Protein AF-A0A6N9BKH3-F1 (afdb_monomer)

Structure (mmCIF, N/CA/C/O backbone):
data_AF-A0A6N9BKH3-F1
#
_entry.id   AF-A0A6N9BKH3-F1
#
loop_
_atom_site.group_PDB
_atom_site.id
_atom_site.type_symbol
_atom_site.label_atom_id
_atom_site.label_alt_id
_atom_site.label_comp_id
_atom_site.label_asym_id
_atom_site.label_entity_id
_atom_site.label_seq_id
_atom_site.pdbx_PDB_ins_code
_atom_site.Cartn_x
_atom_site.Cartn_y
_atom_site.Cartn_z
_atom_site.occupancy
_atom_site.B_iso_or_equiv
_atom_site.auth_seq_id
_atom_site.auth_comp_id
_atom_site.auth_asym_id
_atom_site.auth_atom_id
_atom_site.pdbx_PDB_model_num
ATOM 1 N N . MET A 1 1 ? -4.999 10.220 25.817 1.00 33.62 1 MET A N 1
ATOM 2 C CA . MET A 1 1 ? -6.026 9.226 25.442 1.00 33.62 1 MET A CA 1
ATOM 3 C C . MET A 1 1 ? -7.141 9.818 24.578 1.00 33.62 1 MET A C 1
ATOM 5 O O . MET A 1 1 ? -7.378 9.270 23.519 1.00 33.62 1 MET A O 1
ATOM 9 N N . ALA A 1 2 ? -7.685 11.007 24.872 1.00 23.81 2 ALA A N 1
ATOM 10 C CA . ALA A 1 2 ? -8.641 11.728 24.001 1.00 23.81 2 ALA A CA 1
ATOM 11 C C . ALA A 1 2 ? -8.098 12.239 22.632 1.00 23.81 2 ALA A C 1
ATOM 13 O O . ALA A 1 2 ? -8.756 13.025 21.961 1.00 23.81 2 ALA A O 1
ATOM 14 N N . ARG A 1 3 ? -6.886 11.835 22.217 1.00 24.00 3 ARG A N 1
ATOM 15 C 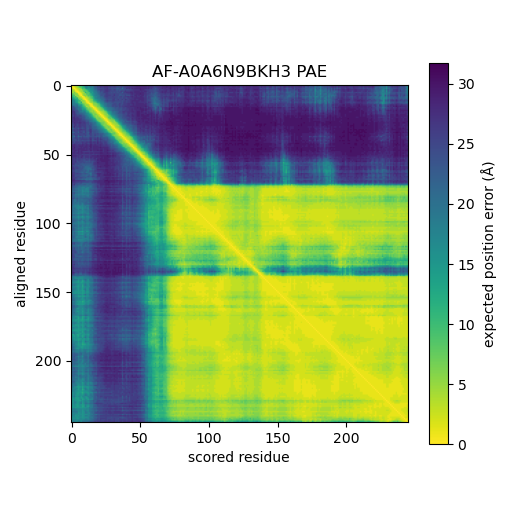CA . ARG A 1 3 ? -6.236 12.289 20.968 1.00 24.00 3 ARG A CA 1
ATOM 16 C C . ARG A 1 3 ? -6.338 11.283 19.814 1.00 24.00 3 ARG A C 1
ATOM 18 O O . ARG A 1 3 ? -6.154 11.692 18.677 1.00 24.00 3 ARG A O 1
ATOM 25 N N . TYR A 1 4 ? -6.666 10.016 20.086 1.00 30.16 4 TYR A N 1
ATOM 26 C CA . TYR A 1 4 ? -6.835 9.000 19.037 1.00 30.16 4 TYR A CA 1
ATOM 27 C C . TYR A 1 4 ? -8.205 9.102 18.337 1.00 30.16 4 TYR A C 1
ATOM 29 O O . TYR A 1 4 ? -8.255 9.022 17.114 1.00 30.16 4 TYR A O 1
ATOM 37 N N . CYS A 1 5 ? -9.288 9.440 19.055 1.00 29.27 5 CYS A N 1
ATOM 38 C CA . CYS A 1 5 ? -10.608 9.661 18.436 1.00 29.27 5 CYS A CA 1
ATOM 39 C C . CYS A 1 5 ? -10.657 10.854 17.463 1.00 29.27 5 CYS A C 1
ATOM 41 O O . CYS A 1 5 ? -11.491 10.878 16.565 1.00 29.27 5 CYS A O 1
ATOM 43 N N . ALA A 1 6 ? -9.771 11.846 17.609 1.00 28.44 6 ALA A N 1
ATOM 44 C CA . ALA A 1 6 ? -9.778 13.031 16.747 1.00 28.44 6 ALA A CA 1
ATOM 45 C C . ALA A 1 6 ? -9.217 12.762 15.337 1.00 28.44 6 ALA A C 1
ATOM 47 O O . ALA A 1 6 ? -9.575 13.469 14.400 1.00 28.44 6 ALA A O 1
ATOM 48 N N . ILE A 1 7 ? -8.372 11.736 15.170 1.00 33.91 7 ILE A N 1
ATOM 49 C CA . ILE A 1 7 ? -7.772 11.388 13.870 1.00 33.91 7 ILE A CA 1
ATOM 50 C C . ILE A 1 7 ? -8.793 10.657 12.978 1.00 33.91 7 ILE A C 1
ATOM 52 O O . ILE A 1 7 ? -8.829 10.880 11.772 1.00 33.91 7 ILE A O 1
ATOM 56 N N . ILE A 1 8 ? -9.706 9.883 13.574 1.00 36.09 8 ILE A N 1
ATOM 57 C CA . ILE A 1 8 ? -10.780 9.167 12.860 1.00 36.09 8 ILE A CA 1
ATOM 58 C C . ILE A 1 8 ? -11.840 10.142 12.300 1.00 36.09 8 ILE A C 1
ATOM 60 O O . ILE A 1 8 ? -12.431 9.893 11.250 1.00 36.09 8 ILE A O 1
ATOM 64 N N . GLY A 1 9 ? -12.036 11.303 12.938 1.00 25.50 9 GLY A N 1
ATOM 65 C CA . GLY A 1 9 ? -13.040 12.295 12.531 1.00 25.50 9 GLY A CA 1
ATOM 66 C C . GLY A 1 9 ? -12.798 12.965 11.170 1.00 25.50 9 GLY A C 1
ATOM 67 O O . GLY A 1 9 ? -13.743 13.477 10.573 1.00 25.50 9 GLY A O 1
ATOM 68 N N . VAL A 1 10 ? -11.569 12.945 10.639 1.00 31.27 10 VAL A N 1
ATOM 69 C CA . VAL A 1 10 ? -11.244 13.592 9.350 1.00 31.27 10 VAL A CA 1
ATOM 70 C C . VAL A 1 10 ? -11.581 12.695 8.149 1.00 31.27 10 VAL A C 1
ATOM 72 O O . VAL A 1 10 ? -11.891 13.208 7.077 1.00 31.27 10 VAL A O 1
ATOM 75 N N . LEU A 1 11 ? -11.640 11.370 8.330 1.00 34.19 11 LEU A N 1
ATOM 76 C CA . LEU A 1 11 ? -12.031 10.427 7.272 1.00 34.19 11 LEU A CA 1
ATOM 77 C C . LEU A 1 11 ? -13.548 10.390 7.002 1.00 34.19 11 LEU A C 1
ATOM 79 O O . LEU A 1 11 ? -13.962 9.937 5.935 1.00 34.19 11 LEU A O 1
ATOM 83 N N . LEU A 1 12 ? -14.384 10.882 7.926 1.00 36.25 12 LEU A N 1
ATOM 84 C CA . LEU A 1 12 ? -15.850 10.753 7.854 1.00 36.25 12 LEU A CA 1
ATOM 85 C C . LEU A 1 12 ? -16.609 12.048 7.512 1.00 36.25 12 LEU A C 1
ATOM 87 O O . LEU A 1 12 ? -17.803 11.988 7.230 1.00 36.25 12 LEU A O 1
ATOM 91 N N . ALA A 1 13 ? -15.955 13.210 7.442 1.00 28.59 13 ALA A N 1
ATOM 92 C CA . ALA A 1 13 ? -16.643 14.489 7.200 1.00 28.59 13 ALA A CA 1
ATOM 93 C C . ALA A 1 13 ? -17.152 14.703 5.749 1.00 28.59 13 ALA A C 1
ATOM 95 O O . ALA A 1 13 ? -17.621 15.788 5.416 1.00 28.59 13 ALA A O 1
ATOM 96 N N . GLY A 1 14 ? -17.073 13.693 4.874 1.00 31.42 14 GLY A N 1
ATOM 97 C CA . GLY A 1 14 ? -17.409 13.812 3.450 1.00 31.42 14 GLY A CA 1
ATOM 98 C C . GLY A 1 14 ? -18.768 13.263 2.991 1.00 31.42 14 GLY A C 1
ATOM 99 O O . GLY A 1 14 ? -19.055 13.383 1.803 1.00 31.42 14 GLY A O 1
ATOM 100 N N . ARG A 1 15 ? -19.596 12.621 3.838 1.00 34.09 15 ARG A N 1
ATOM 101 C CA . ARG A 1 15 ? -20.821 11.920 3.359 1.00 34.09 15 ARG A CA 1
ATOM 102 C C . ARG A 1 15 ? -22.050 11.958 4.285 1.00 34.09 15 ARG A C 1
ATOM 104 O O . ARG A 1 15 ? -22.803 10.993 4.331 1.00 34.09 15 ARG A O 1
ATOM 111 N N . GLU A 1 16 ? -22.332 13.079 4.938 1.00 28.48 16 GLU A N 1
ATOM 112 C CA . GLU A 1 16 ? -23.619 13.302 5.629 1.00 28.48 16 GLU A CA 1
ATOM 113 C C . GLU A 1 16 ? -24.487 14.288 4.830 1.00 28.48 16 GLU A C 1
ATOM 115 O O . GLU A 1 16 ? -24.642 15.454 5.179 1.00 28.48 16 GLU A O 1
ATOM 120 N N . ALA A 1 17 ? -25.028 13.828 3.703 1.00 27.83 17 ALA A N 1
ATOM 121 C CA . ALA A 1 17 ? -26.127 14.506 3.023 1.00 27.83 17 ALA A CA 1
ATOM 122 C C . ALA A 1 17 ? -26.902 13.487 2.188 1.00 27.83 17 ALA A C 1
ATOM 124 O O . ALA A 1 17 ? -26.648 13.370 1.001 1.00 27.83 17 ALA A O 1
ATOM 125 N N . PHE A 1 18 ? -27.787 12.710 2.818 1.00 24.05 18 PHE A N 1
ATOM 126 C CA . PHE A 1 18 ? -29.067 12.252 2.257 1.00 24.05 18 PHE A CA 1
ATOM 127 C C . PHE A 1 18 ? -29.785 11.367 3.291 1.00 24.05 18 PHE A C 1
ATOM 129 O O . PHE A 1 18 ? -29.388 10.232 3.517 1.00 24.05 18 PHE A O 1
ATOM 136 N N . ILE A 1 19 ? -30.823 11.930 3.921 1.00 27.34 19 ILE A N 1
ATOM 137 C CA . ILE A 1 19 ? -32.128 11.356 4.321 1.00 27.34 19 ILE A CA 1
ATOM 138 C C . ILE A 1 19 ? -32.683 12.274 5.421 1.00 27.34 19 ILE A C 1
ATOM 140 O O . ILE A 1 19 ? -32.192 12.319 6.545 1.00 27.34 19 ILE A O 1
ATOM 144 N N . GLY A 1 20 ? -33.698 13.064 5.073 1.00 21.16 20 GLY A N 1
ATOM 145 C CA . GLY A 1 20 ? -34.445 13.874 6.030 1.00 21.16 20 GLY A CA 1
ATOM 146 C C . GLY A 1 20 ? -35.643 13.119 6.604 1.00 21.16 20 GLY A C 1
ATOM 147 O O . GLY A 1 20 ? -36.263 12.340 5.890 1.00 21.16 20 GLY A O 1
ATOM 148 N N . ALA A 1 21 ? -36.007 13.408 7.860 1.00 25.45 21 ALA A N 1
ATOM 149 C CA . ALA A 1 21 ? -37.302 14.001 8.238 1.00 25.45 21 ALA A CA 1
ATOM 150 C C . ALA A 1 21 ? -37.598 13.925 9.761 1.00 25.45 21 ALA A C 1
ATOM 152 O O . ALA A 1 21 ? -37.832 12.860 10.309 1.00 25.45 21 ALA A O 1
ATOM 153 N N . ARG A 1 22 ? -37.725 15.122 10.362 1.00 24.31 22 ARG A N 1
ATOM 154 C CA . ARG A 1 22 ? -38.722 15.608 11.356 1.00 24.31 22 ARG A CA 1
ATOM 155 C C . ARG A 1 22 ? -38.883 15.016 12.782 1.00 24.31 22 ARG A C 1
ATOM 157 O O . ARG A 1 22 ? -39.353 13.904 12.955 1.00 24.31 22 ARG A O 1
ATOM 164 N N . ARG A 1 23 ? -38.851 16.001 13.715 1.00 26.69 23 ARG A N 1
ATOM 165 C CA . ARG A 1 23 ? -39.566 16.202 15.017 1.00 26.69 23 ARG A CA 1
ATOM 166 C C . ARG A 1 23 ? -39.072 15.356 16.208 1.00 26.69 23 ARG A C 1
ATOM 168 O O . ARG A 1 23 ? -38.807 14.186 16.038 1.00 26.69 23 ARG A O 1
ATOM 175 N N . SER A 1 24 ? -38.957 15.846 17.450 1.00 25.06 24 SER A N 1
ATOM 176 C CA . SER A 1 24 ? -39.241 17.146 18.091 1.00 25.06 24 SER A CA 1
ATOM 177 C C . SER A 1 24 ? -38.692 17.169 19.535 1.00 25.06 24 SER A C 1
ATOM 179 O O . SER A 1 24 ? -38.705 16.139 20.193 1.00 25.06 24 SER A O 1
ATOM 181 N N . SER A 1 25 ? -38.356 18.378 20.015 1.00 26.02 25 SER A N 1
ATOM 182 C CA . SER A 1 25 ? -38.451 18.898 21.402 1.00 26.02 25 SER A CA 1
ATOM 183 C C . SER A 1 25 ? -37.712 18.218 22.568 1.00 26.02 25 SER A C 1
ATOM 185 O O . SER A 1 25 ? -38.015 17.091 22.932 1.00 26.02 25 SER A O 1
ATOM 187 N N . GLY A 1 26 ? -36.912 19.014 23.290 1.00 25.38 26 GLY A N 1
ATOM 188 C CA . GLY A 1 26 ? -36.563 18.760 24.695 1.00 25.38 26 GLY A CA 1
ATOM 189 C C . GLY A 1 26 ? -35.304 19.499 25.145 1.00 25.38 26 GLY A C 1
ATOM 190 O O . GLY A 1 26 ? -34.208 19.131 24.755 1.00 25.38 26 GLY A O 1
ATOM 191 N N . LYS A 1 27 ? -35.473 20.565 25.932 1.00 25.42 27 LYS A N 1
ATOM 192 C CA . LYS A 1 27 ? -34.414 21.362 26.572 1.00 25.42 27 LYS A CA 1
ATOM 193 C C . LYS A 1 27 ? -33.803 20.583 27.745 1.00 25.42 27 LYS A C 1
ATOM 195 O O . LYS A 1 27 ? -34.582 20.041 28.512 1.00 25.42 27 LYS A O 1
ATOM 200 N N . GLU A 1 28 ? -32.490 20.672 27.965 1.00 26.05 28 GLU A N 1
ATOM 201 C CA . GLU A 1 28 ? -31.933 21.235 29.209 1.00 26.05 28 GLU A CA 1
ATOM 202 C C . GLU A 1 28 ? -30.415 21.432 29.151 1.00 26.05 28 GLU A C 1
ATOM 204 O O . GLU A 1 28 ? -29.678 20.703 28.494 1.00 26.05 28 GLU A O 1
ATOM 209 N N . ALA A 1 29 ? -29.986 22.497 29.820 1.00 25.64 29 ALA A N 1
ATOM 210 C CA . ALA A 1 29 ? -28.628 22.992 29.894 1.00 25.64 29 ALA A CA 1
ATOM 211 C C . ALA A 1 29 ? -27.947 22.489 31.171 1.00 25.64 29 ALA A C 1
ATOM 213 O O . ALA A 1 29 ? -28.579 22.445 32.221 1.00 25.64 29 ALA A O 1
ATOM 214 N N . ALA A 1 30 ? -26.638 22.249 31.117 1.00 28.34 30 ALA A N 1
ATOM 215 C CA . ALA A 1 30 ? -25.785 22.367 32.294 1.00 28.34 30 ALA A CA 1
ATOM 216 C C . ALA A 1 30 ? -24.377 22.807 31.880 1.00 28.34 30 ALA A C 1
ATOM 218 O O . ALA A 1 30 ? -23.668 22.136 31.134 1.00 28.34 30 ALA A O 1
ATOM 219 N N . GLN A 1 31 ? -24.026 23.996 32.357 1.00 26.27 31 GLN A N 1
ATOM 220 C CA . GLN A 1 31 ? -22.721 24.638 32.280 1.00 26.27 31 GLN A CA 1
ATOM 221 C C . GLN A 1 31 ? -21.743 24.030 33.295 1.00 26.27 31 GLN A C 1
ATOM 223 O O . GLN A 1 31 ? -22.180 23.575 34.349 1.00 26.27 31 GLN A O 1
ATOM 228 N N . HIS A 1 32 ? -20.445 24.141 32.984 1.00 26.47 32 HIS A N 1
ATOM 229 C CA . HIS A 1 32 ? -19.230 24.326 33.816 1.00 26.47 32 HIS A CA 1
ATOM 230 C C . HIS A 1 32 ? -18.085 23.595 33.083 1.00 26.47 32 HIS A C 1
ATOM 232 O O . HIS A 1 32 ? -18.265 22.476 32.634 1.00 26.47 32 HIS A O 1
ATOM 238 N N . SER A 1 33 ? -16.881 24.114 32.861 1.00 26.67 33 SER A N 1
ATOM 239 C CA . SER A 1 33 ? -16.129 25.212 33.459 1.00 26.67 33 SER A CA 1
ATOM 240 C C . SER A 1 33 ? -15.006 25.599 32.476 1.00 26.67 33 SER A C 1
ATOM 242 O O . SER A 1 33 ? -14.471 24.754 31.759 1.00 26.67 33 SER A O 1
ATOM 244 N N . ALA A 1 34 ? -14.673 26.886 32.421 1.00 30.53 34 ALA A N 1
ATOM 245 C CA . ALA A 1 34 ? -13.692 27.468 31.515 1.00 30.53 34 ALA A CA 1
ATOM 246 C C . ALA A 1 34 ? -12.239 27.226 31.963 1.00 30.53 34 ALA A C 1
ATOM 248 O O . ALA A 1 34 ? -11.919 27.389 33.137 1.00 30.53 34 ALA A O 1
ATOM 249 N N . SER A 1 35 ? -11.318 27.006 31.015 1.00 27.19 35 SER A N 1
ATOM 250 C CA . SER A 1 35 ? -9.954 27.558 31.123 1.00 27.19 35 SER A CA 1
ATOM 251 C C . SER A 1 35 ? -9.199 27.651 29.780 1.00 27.19 35 SER A C 1
ATOM 253 O O . SER A 1 35 ? -8.561 26.717 29.319 1.00 27.19 35 SER A O 1
ATOM 255 N N . ARG A 1 36 ? -9.228 28.886 29.251 1.00 27.39 36 ARG A N 1
ATOM 256 C CA . ARG A 1 36 ? -8.198 29.652 28.510 1.00 27.39 36 ARG A CA 1
ATOM 257 C C . ARG A 1 36 ? -7.786 29.254 27.067 1.00 27.39 36 ARG A C 1
ATOM 259 O O . ARG A 1 36 ? -7.370 28.129 26.822 1.00 27.39 36 ARG A O 1
ATOM 266 N N . PRO A 1 37 ? -7.792 30.225 26.122 1.00 29.11 37 PRO A N 1
ATOM 267 C CA . PRO A 1 37 ? -7.416 30.014 24.724 1.00 29.11 37 PRO A CA 1
ATOM 268 C C . PRO A 1 37 ? -5.897 30.108 24.506 1.00 29.11 37 PRO A C 1
ATOM 270 O O . PRO A 1 37 ? -5.214 30.949 25.100 1.00 29.11 37 PRO A O 1
ATOM 273 N N . PHE A 1 38 ? -5.370 29.261 23.618 1.00 25.50 38 PHE A N 1
ATOM 274 C CA . PHE A 1 38 ? -3.990 29.347 23.145 1.00 25.50 38 PHE A CA 1
ATOM 275 C C . PHE A 1 38 ? -3.824 30.549 22.203 1.00 25.50 38 PHE A C 1
ATOM 277 O O . PHE A 1 38 ? -4.659 30.824 21.343 1.00 25.50 38 PHE A O 1
ATOM 284 N N . ARG A 1 39 ? -2.741 31.290 22.437 1.00 27.72 39 ARG A N 1
ATOM 285 C CA . ARG A 1 39 ? -2.390 32.578 21.834 1.00 27.72 39 ARG A CA 1
ATOM 286 C C . ARG A 1 39 ? -2.219 32.493 20.314 1.00 27.72 39 ARG A C 1
ATOM 288 O O . ARG A 1 39 ? -1.497 31.636 19.817 1.00 27.72 39 ARG A O 1
ATOM 295 N N . GLN A 1 40 ? -2.793 33.475 19.618 1.00 29.08 40 GLN A N 1
ATOM 296 C CA . GLN A 1 40 ? -2.402 33.899 18.271 1.00 29.08 40 GLN A CA 1
ATOM 297 C C . GLN A 1 40 ? -0.888 34.137 18.200 1.00 29.08 40 GLN A C 1
ATOM 299 O O . GLN A 1 40 ? -0.354 34.976 18.931 1.00 29.08 40 GLN A O 1
ATOM 304 N N . CYS A 1 41 ? -0.211 33.443 17.287 1.00 24.77 41 CYS A N 1
ATOM 305 C CA . CYS A 1 41 ? 1.135 33.810 16.874 1.00 24.77 41 CYS A CA 1
ATOM 306 C C . CYS A 1 41 ? 1.021 34.953 15.855 1.00 24.77 41 CYS A C 1
ATOM 308 O O . CYS A 1 41 ? 0.504 34.771 14.754 1.00 24.77 41 CYS A O 1
ATOM 310 N N . ARG A 1 42 ? 1.443 36.154 16.260 1.00 27.25 42 ARG A N 1
ATOM 311 C CA . ARG A 1 42 ? 1.655 37.291 15.362 1.00 27.25 42 ARG A CA 1
ATOM 312 C C . ARG A 1 42 ? 3.004 37.107 14.673 1.00 27.25 42 ARG A C 1
ATOM 314 O O . ARG A 1 42 ? 4.027 37.283 15.322 1.00 27.25 42 ARG A O 1
ATOM 321 N N . CYS A 1 43 ? 2.988 36.878 13.368 1.00 26.34 43 CYS A N 1
ATOM 322 C CA . CYS A 1 43 ? 4.090 37.241 12.480 1.00 26.34 43 CYS A CA 1
ATOM 323 C C . CYS A 1 43 ? 3.491 38.020 11.306 1.00 26.34 43 CYS A C 1
ATOM 325 O O . CYS A 1 43 ? 3.240 37.475 10.239 1.00 26.34 43 CYS A O 1
ATOM 327 N N . ALA A 1 44 ? 3.191 39.296 11.552 1.00 31.75 44 ALA A N 1
ATOM 328 C CA . ALA A 1 44 ? 2.981 40.278 10.499 1.00 31.75 44 ALA A CA 1
ATOM 329 C C . ALA A 1 44 ? 4.318 40.996 10.285 1.00 31.75 44 ALA A C 1
ATOM 331 O O . ALA A 1 44 ? 4.805 41.680 11.183 1.00 31.75 44 ALA A O 1
ATOM 332 N N . GLY A 1 45 ? 4.907 40.790 9.114 1.00 27.16 45 GLY A N 1
ATOM 333 C CA . GLY A 1 45 ? 6.132 41.432 8.657 1.00 27.16 45 GLY A CA 1
ATOM 334 C C . GLY A 1 45 ? 6.271 41.184 7.162 1.00 27.16 45 GLY A C 1
ATOM 335 O O . GLY A 1 45 ? 6.906 40.220 6.755 1.00 27.16 45 GLY A O 1
ATOM 336 N N . GLN A 1 46 ? 5.588 42.002 6.362 1.00 34.25 46 GLN A N 1
ATOM 337 C CA . GLN A 1 46 ? 5.703 42.016 4.906 1.00 34.25 46 GLN A CA 1
ATOM 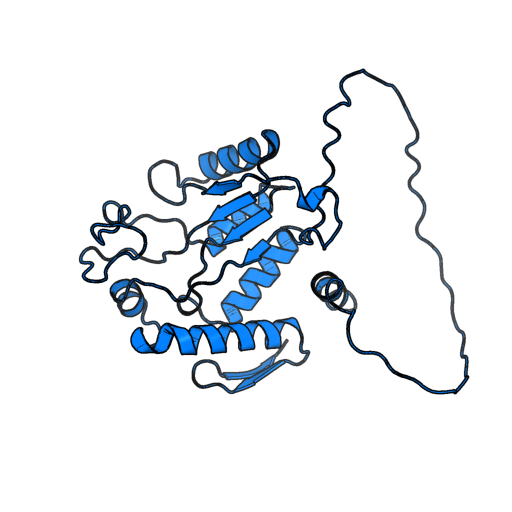338 C C . GLN A 1 46 ? 7.040 42.641 4.492 1.00 34.25 46 GLN A C 1
ATOM 340 O O . GLN A 1 46 ? 7.350 43.755 4.908 1.00 34.25 46 GLN A O 1
ATOM 345 N N . MET A 1 47 ? 7.763 41.974 3.596 1.00 26.11 47 MET A N 1
ATOM 346 C CA . MET A 1 47 ? 8.528 42.622 2.531 1.00 26.11 47 MET A CA 1
ATOM 347 C C . MET A 1 47 ? 8.327 41.789 1.267 1.00 26.11 47 MET A C 1
ATOM 349 O O . MET A 1 47 ? 8.640 40.603 1.234 1.00 26.11 47 MET A O 1
ATOM 353 N N . HIS A 1 48 ? 7.712 42.424 0.275 1.00 34.84 48 HIS A N 1
ATOM 354 C CA . HIS A 1 48 ? 7.365 41.861 -1.020 1.00 34.84 48 HIS A CA 1
ATOM 355 C C . HIS A 1 48 ? 8.613 41.690 -1.895 1.00 34.84 48 HIS A C 1
ATOM 357 O O . HIS A 1 48 ? 9.402 42.625 -2.030 1.00 34.84 48 HIS A O 1
ATOM 363 N N . SER A 1 49 ? 8.735 40.536 -2.549 1.00 27.55 49 SER A N 1
ATOM 364 C CA . SER A 1 49 ? 9.461 40.396 -3.811 1.00 27.55 49 SER A CA 1
ATOM 365 C C . SER A 1 49 ? 8.580 39.628 -4.803 1.00 27.55 49 SER A C 1
ATOM 367 O O . SER A 1 49 ? 8.012 38.586 -4.485 1.00 27.55 49 SER A O 1
ATOM 369 N N . GLU A 1 50 ? 8.408 40.197 -5.996 1.00 34.06 50 GLU A N 1
ATOM 370 C CA . GLU A 1 50 ? 7.548 39.734 -7.095 1.00 34.06 50 GLU A CA 1
ATOM 371 C C . GLU A 1 50 ? 7.996 38.385 -7.693 1.00 34.06 50 GLU A C 1
ATOM 373 O O . GLU A 1 50 ? 8.504 38.319 -8.808 1.00 34.06 50 GLU A O 1
ATOM 378 N N . THR A 1 51 ? 7.795 37.283 -6.964 1.00 33.56 51 THR A N 1
ATOM 379 C CA . THR A 1 51 ? 7.825 35.909 -7.522 1.00 33.56 51 THR A CA 1
ATOM 380 C C . THR A 1 51 ? 6.672 35.023 -7.016 1.00 33.56 51 THR A C 1
ATOM 382 O O . THR A 1 51 ? 6.655 33.816 -7.243 1.00 33.56 51 THR A O 1
ATOM 385 N N . ASP A 1 52 ? 5.660 35.626 -6.386 1.00 29.92 52 ASP A N 1
ATOM 386 C CA . ASP A 1 52 ? 4.550 34.968 -5.674 1.00 29.92 52 ASP A CA 1
ATOM 387 C C . ASP A 1 52 ? 3.409 34.420 -6.576 1.00 29.92 52 ASP A C 1
ATOM 389 O O . ASP A 1 52 ? 2.260 34.315 -6.148 1.00 29.92 52 ASP A O 1
ATOM 393 N N . GLU A 1 53 ? 3.692 34.022 -7.823 1.00 34.22 53 GLU A N 1
ATOM 394 C CA . GLU A 1 53 ? 2.683 33.451 -8.747 1.00 34.22 53 GLU A CA 1
ATOM 395 C C . GLU A 1 53 ? 2.648 31.913 -8.816 1.00 34.22 53 GLU A C 1
ATOM 397 O O . GLU A 1 53 ? 1.915 31.328 -9.610 1.00 34.22 53 GLU A O 1
ATOM 402 N N . LEU A 1 54 ? 3.342 31.230 -7.907 1.00 38.31 54 LEU A N 1
ATOM 403 C CA . LEU A 1 54 ? 3.101 29.814 -7.606 1.00 38.31 54 LEU A CA 1
ATOM 404 C C . LEU A 1 54 ? 2.781 29.653 -6.118 1.00 38.31 54 LEU A C 1
ATOM 406 O O . LEU A 1 54 ? 3.377 28.844 -5.410 1.00 38.31 54 LEU A O 1
ATOM 410 N N . CYS A 1 55 ? 1.803 30.424 -5.630 1.00 30.23 55 CYS A N 1
ATOM 411 C CA . CYS A 1 55 ? 1.134 30.151 -4.359 1.00 30.23 55 CYS A CA 1
ATOM 412 C C . CYS A 1 55 ? 0.308 28.857 -4.500 1.00 30.23 55 CYS A C 1
ATOM 414 O O . CYS A 1 55 ? -0.918 28.861 -4.629 1.00 30.23 55 CYS A O 1
ATOM 416 N N . TRP A 1 56 ? 1.002 27.721 -4.564 1.00 39.91 56 TRP A N 1
ATOM 417 C CA . TRP A 1 56 ? 0.390 26.406 -4.583 1.00 39.91 56 TRP A CA 1
ATOM 418 C C . TRP A 1 56 ? -0.221 26.132 -3.211 1.00 39.91 56 TRP A C 1
ATOM 420 O O . TRP A 1 56 ? 0.464 26.090 -2.189 1.00 39.91 56 TRP A O 1
ATOM 430 N N . ARG A 1 57 ? -1.545 25.969 -3.188 1.00 38.03 57 ARG A N 1
ATOM 431 C CA . ARG A 1 57 ? -2.283 25.585 -1.987 1.00 38.03 57 ARG A CA 1
ATOM 432 C C . ARG A 1 57 ? -2.203 24.068 -1.801 1.00 38.03 57 ARG A C 1
ATOM 434 O O . ARG A 1 57 ? -2.366 23.346 -2.784 1.00 38.03 57 ARG A O 1
ATOM 441 N N . PRO A 1 58 ? -2.028 23.572 -0.563 1.00 38.41 58 PRO A N 1
ATOM 442 C CA . PRO A 1 58 ? -2.048 22.141 -0.288 1.00 38.41 58 PRO A CA 1
ATOM 443 C C . PRO A 1 58 ? -3.353 21.526 -0.802 1.00 38.41 58 PRO A C 1
ATOM 445 O O . PRO A 1 58 ? -4.440 22.067 -0.572 1.00 38.41 58 PRO A O 1
ATOM 448 N N . ILE A 1 59 ? -3.245 20.398 -1.506 1.00 49.31 59 ILE A N 1
ATOM 449 C CA . ILE A 1 59 ? -4.406 19.601 -1.902 1.00 49.31 59 ILE A CA 1
ATOM 450 C C . ILE A 1 59 ? -5.042 19.116 -0.596 1.00 49.31 59 ILE A C 1
ATOM 452 O O . ILE A 1 59 ? -4.516 18.221 0.061 1.00 49.31 59 ILE A O 1
ATOM 456 N N . SER A 1 60 ? -6.139 19.746 -0.163 1.00 44.84 60 SER A N 1
ATOM 457 C CA . SER A 1 60 ? -6.896 19.271 0.999 1.00 44.84 60 SER A CA 1
ATOM 458 C C . SER A 1 60 ? -7.223 17.790 0.794 1.00 44.84 60 SER A C 1
ATOM 460 O O . SER A 1 60 ? -7.702 17.438 -0.281 1.00 44.84 60 SER A O 1
ATOM 462 N N . GLY A 1 61 ? -7.000 16.944 1.801 1.00 47.06 61 GLY A N 1
ATOM 463 C CA . GLY A 1 61 ? -7.013 15.478 1.689 1.00 47.06 61 GLY A CA 1
ATOM 464 C C . GLY A 1 61 ? -8.296 14.804 1.169 1.00 47.06 61 GLY A C 1
ATOM 465 O O . GLY A 1 61 ? -8.269 13.594 0.946 1.00 47.06 61 GLY A O 1
ATOM 466 N N . ALA A 1 62 ? -9.380 15.544 0.924 1.00 47.00 62 ALA A N 1
ATOM 467 C CA . ALA A 1 62 ? -10.606 15.046 0.306 1.00 47.00 62 ALA A CA 1
ATOM 468 C C . ALA A 1 62 ? -10.634 15.313 -1.210 1.00 47.00 62 ALA A C 1
ATOM 470 O O . ALA A 1 62 ? -10.283 16.406 -1.661 1.00 47.00 62 ALA A O 1
ATOM 471 N N . ALA A 1 63 ? -11.094 14.325 -1.984 1.00 48.91 63 ALA A N 1
ATOM 472 C CA . ALA A 1 63 ? -11.393 14.499 -3.405 1.00 48.91 63 ALA A CA 1
ATOM 473 C C . ALA A 1 63 ? -12.409 15.647 -3.617 1.00 48.91 63 ALA A C 1
ATOM 475 O O . ALA A 1 63 ? -13.259 15.861 -2.745 1.00 48.91 63 ALA A O 1
ATOM 476 N N . PRO A 1 64 ? -12.346 16.383 -4.744 1.00 49.44 64 PRO A N 1
ATOM 477 C CA . PRO A 1 64 ? -13.305 17.444 -5.042 1.00 49.44 64 PRO A CA 1
ATOM 478 C C . PRO A 1 64 ? -14.742 16.901 -5.047 1.00 49.44 64 PRO A C 1
ATOM 480 O O . PRO A 1 64 ? -15.014 15.855 -5.638 1.00 49.44 64 PRO A O 1
ATOM 483 N N . GLY A 1 65 ? -15.665 17.600 -4.384 1.00 39.72 65 GLY A N 1
ATOM 484 C CA . GLY A 1 65 ? -17.098 17.290 -4.441 1.00 39.72 65 GLY A CA 1
ATOM 485 C C . GLY A 1 65 ? -17.767 17.849 -5.709 1.00 39.72 65 GLY A C 1
ATOM 486 O O . GLY A 1 65 ? -17.152 18.629 -6.438 1.00 39.72 65 GLY A O 1
ATOM 487 N N . PRO A 1 66 ? -19.038 17.503 -5.985 1.00 40.28 66 PRO A N 1
ATOM 488 C CA . PRO A 1 66 ? -19.780 18.061 -7.118 1.00 40.28 66 PRO A CA 1
ATOM 489 C C . PRO A 1 66 ? -19.860 19.597 -7.035 1.00 40.28 66 PRO A C 1
ATOM 491 O O . PRO A 1 66 ? -20.347 20.130 -6.039 1.00 40.28 66 PRO A O 1
ATOM 494 N N . GLY A 1 67 ? -19.394 20.303 -8.073 1.00 50.22 67 GLY A N 1
ATOM 495 C CA . GLY A 1 67 ? -19.370 21.776 -8.135 1.00 50.22 67 GLY A CA 1
ATOM 496 C C . GLY A 1 67 ? -18.105 22.440 -7.575 1.00 50.22 67 GLY A C 1
ATOM 497 O O . GLY A 1 67 ? -18.042 23.665 -7.492 1.00 50.22 67 GLY A O 1
ATOM 498 N N . ASP A 1 68 ? -17.097 21.657 -7.188 1.00 55.25 68 ASP A N 1
ATOM 499 C CA . ASP A 1 68 ? -15.783 22.168 -6.807 1.00 55.25 68 ASP A CA 1
ATOM 500 C C . ASP A 1 68 ? -14.988 22.595 -8.058 1.00 55.25 68 ASP A C 1
ATOM 502 O O . ASP A 1 68 ? -14.837 21.780 -8.966 1.00 55.25 68 ASP A O 1
ATOM 506 N N . PRO A 1 69 ? -14.425 23.816 -8.125 1.00 53.84 69 PRO A N 1
ATOM 507 C CA . PRO A 1 69 ? -13.608 24.263 -9.261 1.00 53.84 69 PRO A CA 1
ATOM 508 C C . PRO A 1 69 ? -12.323 23.438 -9.475 1.00 53.84 69 PRO A C 1
ATOM 510 O O . PRO A 1 69 ? -11.682 23.562 -10.515 1.00 53.84 69 PRO A O 1
ATOM 513 N N . ARG A 1 70 ? -11.931 22.578 -8.522 1.00 59.78 70 ARG A N 1
ATOM 514 C CA . ARG A 1 70 ? -10.895 21.543 -8.711 1.00 59.78 70 ARG A CA 1
ATOM 515 C C . ARG A 1 70 ? -11.388 20.337 -9.513 1.00 59.78 70 ARG A C 1
ATOM 517 O O . ARG A 1 70 ? -10.564 19.609 -10.047 1.00 59.78 70 ARG A O 1
ATOM 524 N N . GLY A 1 71 ? -12.701 20.120 -9.586 1.00 55.50 71 GLY A N 1
ATOM 525 C CA . GLY A 1 71 ? -13.333 19.021 -10.320 1.00 55.50 71 GLY A CA 1
ATOM 526 C C . GLY A 1 71 ? -13.124 19.087 -11.836 1.00 55.50 71 GLY A C 1
ATOM 527 O O . GLY A 1 71 ? -13.162 18.048 -12.486 1.00 55.50 71 GLY A O 1
ATOM 528 N N . ASP A 1 72 ? -12.813 20.271 -12.371 1.00 65.69 72 ASP A N 1
ATOM 529 C CA . ASP A 1 72 ? -12.482 20.477 -13.787 1.00 65.69 72 ASP A CA 1
ATOM 530 C C . ASP A 1 72 ? -10.971 20.370 -14.075 1.00 65.69 72 ASP A C 1
ATOM 532 O O . ASP A 1 72 ? -10.542 20.483 -15.226 1.00 65.69 72 ASP A O 1
ATOM 536 N N . ARG A 1 73 ? -10.130 20.171 -13.046 1.00 73.50 73 ARG A N 1
ATOM 537 C CA . ARG A 1 73 ? -8.671 20.145 -13.194 1.00 73.50 73 ARG A CA 1
ATOM 538 C C . ARG A 1 73 ? -8.142 18.714 -13.170 1.00 73.50 73 ARG A C 1
ATOM 540 O O . ARG A 1 73 ? -8.304 17.993 -12.192 1.00 73.50 73 ARG A O 1
ATOM 547 N N . MET A 1 74 ? -7.455 18.332 -14.244 1.00 86.38 74 MET A N 1
ATOM 548 C CA . MET A 1 74 ? -6.746 17.057 -14.322 1.00 86.38 74 MET A CA 1
ATOM 549 C C . MET A 1 74 ? -5.486 17.098 -13.453 1.00 86.38 74 MET A C 1
ATOM 551 O O . MET A 1 74 ? -4.601 17.927 -13.675 1.00 86.38 74 MET A O 1
ATOM 555 N N . ASP A 1 75 ? -5.399 16.184 -12.492 1.00 89.38 75 ASP A N 1
ATOM 556 C CA . ASP A 1 75 ? -4.210 15.983 -11.670 1.00 89.38 75 ASP A CA 1
ATOM 557 C C . ASP A 1 75 ? -3.327 14.883 -12.284 1.00 89.38 75 ASP A C 1
ATOM 559 O O . ASP A 1 75 ? -3.809 13.837 -12.723 1.00 89.38 75 ASP A O 1
ATOM 563 N N . PHE A 1 76 ? -2.012 15.109 -12.295 1.00 94.56 76 PHE A N 1
ATOM 564 C CA . PHE A 1 76 ? -1.033 14.159 -12.824 1.00 94.56 76 PHE A CA 1
ATOM 565 C C . PHE A 1 76 ? -0.230 13.513 -11.699 1.00 94.56 76 PHE A C 1
ATOM 567 O O . PHE A 1 76 ? 0.170 14.169 -10.736 1.00 94.56 76 PHE A O 1
ATOM 574 N N . GLY A 1 77 ? 0.057 12.224 -11.850 1.00 95.69 77 GLY A N 1
ATOM 575 C CA . GLY A 1 77 ? 0.925 11.464 -10.959 1.00 95.69 77 GLY A CA 1
ATOM 576 C C . GLY A 1 77 ? 1.825 10.516 -11.738 1.00 95.69 77 GLY A C 1
ATOM 577 O O . GLY A 1 77 ? 1.648 10.331 -12.943 1.00 95.69 77 GLY A O 1
ATOM 578 N N . PHE A 1 78 ? 2.788 9.907 -11.054 1.00 96.44 78 PHE A N 1
ATOM 579 C CA . PHE A 1 78 ? 3.663 8.908 -11.662 1.00 96.44 78 PHE A CA 1
ATOM 580 C C . PHE A 1 78 ? 3.970 7.761 -10.704 1.00 96.44 78 PHE A C 1
ATOM 582 O O . PHE A 1 78 ? 3.898 7.897 -9.479 1.00 96.44 78 PHE A O 1
ATOM 589 N N . SER A 1 79 ? 4.329 6.616 -11.283 1.00 95.00 79 SER A N 1
ATOM 590 C CA . SER A 1 79 ? 4.745 5.457 -10.507 1.00 95.00 79 SER A CA 1
ATOM 591 C C . SER A 1 79 ? 6.188 5.591 -10.070 1.00 95.00 79 SER A C 1
ATOM 593 O O . SER A 1 79 ? 7.090 5.817 -10.876 1.00 95.00 79 SER A O 1
ATOM 595 N N . ILE A 1 80 ? 6.405 5.364 -8.785 1.00 95.25 80 ILE A N 1
ATOM 596 C CA . ILE A 1 80 ? 7.734 5.281 -8.216 1.00 95.25 80 ILE A CA 1
ATOM 597 C C . ILE A 1 80 ? 8.377 3.952 -8.667 1.00 95.25 80 ILE A C 1
ATOM 599 O O . ILE A 1 80 ? 7.738 2.891 -8.574 1.00 95.25 80 ILE A O 1
ATOM 603 N N . PRO A 1 81 ? 9.618 3.976 -9.193 1.00 92.06 81 PRO A N 1
ATOM 604 C CA . PRO A 1 81 ? 10.297 2.773 -9.652 1.00 92.06 81 PRO A CA 1
ATOM 605 C C . PRO A 1 81 ? 10.761 1.954 -8.448 1.00 92.06 81 PRO A C 1
ATOM 607 O O . PRO A 1 81 ? 11.842 2.160 -7.912 1.00 92.06 81 PRO A O 1
ATOM 610 N N . HIS A 1 82 ? 9.938 1.010 -8.014 1.00 88.50 82 HIS A N 1
ATOM 611 C CA . HIS A 1 82 ? 10.208 0.129 -6.875 1.00 88.50 82 HIS A CA 1
ATOM 612 C C . HIS A 1 82 ? 11.027 -1.117 -7.262 1.00 88.50 82 HIS A C 1
ATOM 614 O O . HIS A 1 82 ? 11.184 -2.019 -6.445 1.00 88.50 82 HIS A O 1
ATOM 620 N N . ARG A 1 83 ? 11.535 -1.189 -8.503 1.00 86.94 83 ARG A N 1
ATOM 621 C CA . ARG A 1 83 ? 12.350 -2.295 -9.039 1.00 86.94 83 ARG A CA 1
ATOM 622 C C . ARG A 1 83 ? 13.498 -1.782 -9.899 1.00 86.94 83 ARG A C 1
ATOM 624 O O . ARG A 1 83 ? 13.435 -0.671 -10.430 1.00 86.94 83 ARG A O 1
ATOM 631 N N . GLY A 1 84 ? 14.496 -2.639 -10.096 1.00 86.50 84 GLY A N 1
ATOM 632 C CA . GLY A 1 84 ? 15.645 -2.354 -10.949 1.00 86.50 84 GLY A CA 1
ATOM 633 C C . GLY A 1 84 ? 16.601 -1.315 -10.346 1.00 86.50 84 GLY A C 1
ATOM 634 O O . GLY A 1 84 ? 16.538 -1.037 -9.150 1.00 86.50 84 GLY A O 1
ATOM 635 N N . PRO A 1 85 ? 17.486 -0.709 -11.157 1.00 88.69 85 PRO A N 1
ATOM 636 C CA . PRO A 1 85 ? 18.595 0.115 -10.658 1.00 88.69 85 PRO A CA 1
ATOM 637 C C . PRO A 1 85 ? 18.181 1.322 -9.803 1.00 88.69 85 PRO A C 1
ATOM 639 O O . PRO A 1 85 ? 18.935 1.753 -8.934 1.00 88.69 85 PRO A O 1
ATOM 642 N N . LEU A 1 86 ? 16.972 1.850 -10.022 1.00 91.81 86 LEU A N 1
ATOM 643 C CA . LEU A 1 86 ? 16.440 3.009 -9.296 1.00 91.81 86 LEU A CA 1
ATOM 644 C C . LEU A 1 86 ? 15.804 2.641 -7.945 1.00 91.81 86 LEU A C 1
ATOM 646 O O . LEU A 1 86 ? 15.414 3.531 -7.190 1.00 91.81 86 LEU A O 1
ATOM 650 N N . ALA A 1 87 ? 15.700 1.353 -7.611 1.00 92.44 87 ALA A N 1
ATOM 651 C CA . ALA A 1 87 ? 15.096 0.851 -6.377 1.00 92.44 87 ALA A CA 1
ATOM 652 C C . ALA A 1 87 ? 16.032 0.976 -5.157 1.00 92.44 87 ALA A C 1
ATOM 654 O O . ALA A 1 87 ? 16.208 0.035 -4.389 1.00 92.44 87 ALA A O 1
ATOM 655 N N . ASN A 1 88 ? 16.648 2.145 -4.972 1.00 93.38 88 ASN A N 1
ATOM 656 C CA . ASN A 1 88 ? 17.544 2.442 -3.856 1.00 93.38 88 ASN A CA 1
ATOM 657 C C . ASN A 1 88 ? 17.128 3.741 -3.136 1.00 93.38 88 ASN A C 1
ATOM 659 O O . ASN A 1 88 ? 16.566 4.638 -3.767 1.00 93.38 88 ASN A O 1
ATOM 663 N N . PRO A 1 89 ? 17.423 3.903 -1.831 1.00 95.19 89 PRO A N 1
ATOM 664 C CA . PRO A 1 89 ? 16.889 5.014 -1.037 1.00 95.19 89 PRO A CA 1
ATOM 665 C C . PRO A 1 89 ? 17.191 6.416 -1.588 1.00 95.19 89 PRO A C 1
ATOM 667 O O . PRO A 1 89 ? 16.362 7.320 -1.457 1.00 95.19 89 PRO A O 1
ATOM 670 N N . ALA A 1 90 ? 18.365 6.611 -2.200 1.00 96.75 90 ALA A N 1
ATOM 671 C CA . ALA A 1 90 ? 18.779 7.909 -2.724 1.00 96.75 90 ALA A CA 1
ATOM 672 C C . ALA A 1 90 ? 17.920 8.327 -3.926 1.00 96.75 90 ALA A C 1
ATOM 674 O O . ALA A 1 90 ? 17.413 9.454 -3.956 1.00 96.75 90 ALA A O 1
ATOM 675 N N . ASP A 1 91 ? 17.702 7.411 -4.870 1.00 97.19 91 ASP A N 1
ATOM 676 C CA . ASP A 1 91 ? 16.882 7.667 -6.053 1.00 97.19 91 ASP A CA 1
ATOM 677 C C . ASP A 1 91 ? 15.397 7.764 -5.707 1.00 97.19 91 ASP A C 1
ATOM 679 O O . ASP A 1 91 ? 14.731 8.683 -6.182 1.00 97.19 91 ASP A O 1
ATOM 683 N N . GLN A 1 92 ? 14.889 6.910 -4.808 1.00 97.44 92 GLN A N 1
ATOM 684 C CA . GLN A 1 92 ? 13.504 6.994 -4.324 1.00 97.44 92 GLN A CA 1
ATOM 685 C C . GLN A 1 92 ? 13.198 8.381 -3.750 1.00 97.44 92 GLN A C 1
ATOM 687 O O . GLN A 1 92 ? 12.231 9.033 -4.150 1.00 97.44 92 GLN A O 1
ATOM 692 N N . LYS A 1 93 ? 14.067 8.873 -2.856 1.00 98.19 93 LYS A N 1
ATOM 693 C CA . LYS A 1 93 ? 13.939 10.211 -2.270 1.00 98.19 93 LYS A CA 1
ATOM 694 C C . LYS A 1 93 ? 14.025 11.301 -3.337 1.00 98.19 93 LYS A C 1
ATOM 696 O O . LYS A 1 93 ? 13.186 12.201 -3.361 1.00 98.19 93 LYS A O 1
ATOM 701 N N . ARG A 1 94 ? 15.028 11.233 -4.220 1.00 98.06 94 ARG A N 1
ATOM 702 C CA . ARG A 1 94 ? 15.240 12.239 -5.270 1.00 98.06 94 ARG A CA 1
ATOM 703 C C . ARG A 1 94 ? 14.036 12.327 -6.202 1.00 98.06 94 ARG A C 1
ATOM 705 O O . ARG A 1 94 ? 13.597 13.439 -6.490 1.00 98.06 94 ARG A O 1
ATOM 712 N N . LEU A 1 95 ? 13.511 11.197 -6.665 1.00 98.12 95 LEU A N 1
ATOM 713 C CA . LEU A 1 95 ? 12.359 11.137 -7.563 1.00 98.12 95 LEU A CA 1
ATOM 714 C C . LEU A 1 95 ? 11.107 11.687 -6.887 1.00 98.12 95 LEU A C 1
ATOM 716 O O . LEU A 1 95 ? 10.474 12.576 -7.447 1.00 98.12 95 LEU A O 1
ATOM 720 N N . ALA A 1 96 ? 10.804 11.233 -5.670 1.00 98.06 96 ALA A N 1
ATOM 721 C CA . ALA A 1 96 ? 9.633 11.681 -4.924 1.00 98.06 96 ALA A CA 1
ATOM 722 C C . ALA A 1 96 ? 9.643 13.204 -4.702 1.00 98.06 96 ALA A C 1
ATOM 724 O O . ALA A 1 96 ? 8.715 13.900 -5.111 1.00 98.06 96 ALA A O 1
ATOM 725 N N . GLN A 1 97 ? 10.742 13.744 -4.166 1.00 97.81 97 GLN A N 1
ATOM 726 C CA . GLN A 1 97 ? 10.867 15.179 -3.887 1.00 97.81 97 GLN A CA 1
ATOM 727 C C . GLN A 1 97 ? 10.912 16.030 -5.160 1.00 97.81 97 GLN A C 1
ATOM 729 O O . GLN A 1 97 ? 10.457 17.171 -5.171 1.00 97.81 97 GLN A O 1
ATOM 734 N N . THR A 1 98 ? 11.494 15.510 -6.243 1.00 98.00 98 THR A N 1
ATOM 735 C CA . THR A 1 98 ? 11.495 16.215 -7.532 1.00 98.00 98 THR A CA 1
ATOM 736 C C . THR A 1 98 ? 10.103 16.224 -8.146 1.00 98.00 98 THR A C 1
ATOM 738 O O . THR A 1 98 ? 9.682 17.264 -8.638 1.00 98.00 98 THR A O 1
ATOM 741 N N . GLY A 1 99 ? 9.371 15.115 -8.052 1.00 96.38 99 GLY A N 1
ATOM 742 C CA . GLY A 1 99 ? 7.972 15.029 -8.448 1.00 96.38 99 GLY A CA 1
ATOM 743 C C . GLY A 1 99 ? 7.113 16.091 -7.767 1.00 96.38 99 GLY A C 1
ATOM 744 O O . GLY A 1 99 ? 6.402 16.832 -8.440 1.00 96.38 99 GLY A O 1
ATOM 745 N N . GLU A 1 100 ? 7.253 16.238 -6.450 1.00 93.12 100 GLU A N 1
ATOM 746 C CA . GLU A 1 100 ? 6.536 17.273 -5.697 1.00 93.12 100 GLU A CA 1
ATOM 747 C C . GLU A 1 100 ? 6.899 18.690 -6.141 1.00 93.12 100 GLU A C 1
ATOM 749 O O . GLU A 1 100 ? 6.008 19.506 -6.364 1.00 93.12 100 GLU A O 1
ATOM 754 N N . ARG A 1 101 ? 8.194 18.983 -6.332 1.00 95.62 101 ARG A N 1
ATOM 755 C CA . ARG A 1 101 ? 8.635 20.301 -6.825 1.00 95.62 101 ARG A CA 1
ATOM 756 C C . ARG A 1 101 ? 8.122 20.619 -8.228 1.00 95.62 101 ARG A C 1
ATOM 758 O O . ARG A 1 101 ? 7.959 21.788 -8.553 1.00 95.62 101 ARG A O 1
ATOM 765 N N . LEU A 1 102 ? 7.891 19.598 -9.051 1.00 96.19 102 LEU A N 1
ATOM 766 C CA . LEU A 1 102 ? 7.321 19.738 -10.392 1.00 96.19 102 LEU A CA 1
ATOM 767 C C . LEU A 1 102 ? 5.784 19.789 -10.389 1.00 96.19 102 LEU A C 1
ATOM 769 O O . LEU A 1 102 ? 5.187 19.933 -11.451 1.00 96.19 102 LEU A O 1
ATOM 773 N N . GLY A 1 103 ? 5.142 19.683 -9.221 1.00 92.50 103 GLY A N 1
ATOM 774 C CA . GLY A 1 103 ? 3.690 19.788 -9.083 1.00 92.50 103 GLY A CA 1
ATOM 775 C C . GLY A 1 103 ? 2.921 18.497 -9.364 1.00 92.50 103 GLY A C 1
ATOM 776 O O . GLY A 1 103 ? 1.706 18.555 -9.547 1.00 92.50 103 GLY A O 1
ATOM 777 N N . TYR A 1 104 ? 3.578 17.330 -9.386 1.00 95.56 104 TYR A N 1
ATOM 778 C CA . TYR A 1 104 ? 2.856 16.058 -9.462 1.00 95.56 104 TYR A CA 1
ATOM 779 C C . TYR A 1 104 ? 2.017 15.856 -8.198 1.00 95.56 104 TYR A C 1
ATOM 781 O O . TYR A 1 104 ? 2.519 15.899 -7.074 1.00 95.56 104 TYR A O 1
ATOM 789 N N . ALA A 1 105 ? 0.727 15.608 -8.394 1.00 94.56 105 ALA A N 1
ATOM 790 C CA . ALA A 1 105 ? -0.254 15.491 -7.327 1.00 94.56 105 ALA A CA 1
ATOM 791 C C . ALA A 1 105 ? -0.202 14.133 -6.613 1.00 94.56 105 ALA A C 1
ATOM 793 O O . ALA A 1 105 ? -0.649 14.028 -5.468 1.00 94.56 105 ALA A O 1
ATOM 794 N N . ALA A 1 106 ? 0.321 13.092 -7.270 1.00 96.19 106 ALA A N 1
ATOM 795 C CA . ALA A 1 106 ? 0.333 11.737 -6.733 1.00 96.19 106 ALA A CA 1
ATOM 796 C C . ALA A 1 106 ? 1.590 10.937 -7.100 1.00 96.19 106 ALA A C 1
ATOM 798 O O . ALA A 1 106 ? 2.093 11.004 -8.222 1.00 96.19 106 ALA A O 1
ATOM 799 N N . LEU A 1 107 ? 2.036 10.116 -6.151 1.00 97.75 107 LEU A N 1
ATOM 800 C CA . LEU A 1 107 ? 3.057 9.089 -6.323 1.00 97.75 107 LEU A CA 1
ATOM 801 C C . LEU A 1 107 ? 2.410 7.721 -6.114 1.00 97.75 107 LEU A C 1
ATOM 803 O O . LEU A 1 107 ? 1.743 7.507 -5.099 1.00 97.75 107 LEU A O 1
ATOM 807 N N . THR A 1 108 ? 2.607 6.793 -7.050 1.00 97.00 108 THR A N 1
ATOM 808 C CA . THR A 1 108 ? 2.014 5.452 -6.957 1.00 97.00 108 THR A CA 1
ATOM 809 C C . THR A 1 108 ? 3.055 4.372 -6.681 1.00 97.00 108 THR A C 1
ATOM 811 O O . THR A 1 108 ? 4.154 4.412 -7.236 1.00 97.00 108 THR A O 1
ATOM 814 N N . VAL A 1 109 ? 2.696 3.377 -5.867 1.00 94.81 109 VAL A N 1
ATOM 815 C CA . VAL A 1 109 ? 3.540 2.208 -5.561 1.00 94.81 109 VAL A CA 1
ATOM 816 C C . VAL A 1 109 ? 2.753 0.926 -5.818 1.00 94.81 109 VAL A C 1
ATOM 818 O O . VAL A 1 109 ? 1.636 0.791 -5.325 1.00 94.81 109 VAL A O 1
ATOM 821 N N . SER A 1 110 ? 3.315 -0.005 -6.589 1.00 91.81 110 SER A N 1
ATOM 822 C CA . SER A 1 110 ? 2.679 -1.294 -6.899 1.00 91.81 110 SER A CA 1
ATOM 823 C C . SER A 1 110 ? 3.095 -2.394 -5.928 1.00 91.81 110 SER A C 1
ATOM 825 O O . SER A 1 110 ? 4.136 -2.300 -5.282 1.00 91.81 110 SER A O 1
ATOM 827 N N . ASP A 1 111 ? 2.276 -3.441 -5.851 1.00 92.62 111 ASP A N 1
ATOM 828 C CA . ASP A 1 111 ? 2.397 -4.494 -4.847 1.00 92.62 111 ASP A CA 1
ATOM 829 C C . ASP A 1 111 ? 2.823 -5.833 -5.448 1.00 92.62 111 ASP A C 1
ATOM 831 O O . ASP A 1 111 ? 2.063 -6.446 -6.194 1.00 92.62 111 ASP A O 1
ATOM 835 N N . HIS A 1 112 ? 4.027 -6.279 -5.099 1.00 90.69 112 HIS A N 1
ATOM 836 C CA . HIS A 1 112 ? 4.497 -7.650 -5.265 1.00 90.69 112 HIS A CA 1
ATOM 837 C C . HIS A 1 112 ? 5.474 -7.963 -4.128 1.00 90.69 112 HIS A C 1
ATOM 839 O O . HIS A 1 112 ? 6.360 -7.159 -3.833 1.00 90.69 112 HIS A O 1
ATOM 845 N N . ILE A 1 113 ? 5.304 -9.118 -3.494 1.00 89.75 113 ILE A N 1
ATOM 846 C CA . ILE A 1 113 ? 6.171 -9.641 -2.435 1.00 89.75 113 ILE A CA 1
ATOM 847 C C . ILE A 1 113 ? 7.318 -10.430 -3.064 1.00 89.75 113 ILE A C 1
ATOM 849 O O . ILE A 1 113 ? 8.480 -10.216 -2.726 1.00 89.75 113 ILE A O 1
ATOM 853 N N . VAL A 1 114 ? 6.994 -11.336 -3.987 1.00 88.31 114 VAL A N 1
ATOM 854 C CA . VAL A 1 114 ? 7.962 -12.174 -4.699 1.00 88.31 114 VAL A CA 1
ATOM 855 C C . VAL A 1 114 ? 7.508 -12.363 -6.135 1.00 88.31 114 VAL A C 1
ATOM 857 O O . VAL A 1 114 ? 6.321 -12.484 -6.410 1.00 88.31 114 VAL A O 1
ATOM 860 N N . ILE A 1 115 ? 8.460 -12.426 -7.062 1.00 87.38 115 ILE A N 1
ATOM 861 C CA . ILE A 1 115 ? 8.177 -12.761 -8.458 1.00 87.38 115 ILE A CA 1
ATOM 862 C C . ILE A 1 115 ? 8.722 -14.168 -8.725 1.00 87.38 115 ILE A C 1
ATOM 864 O O . ILE A 1 115 ? 9.944 -14.333 -8.820 1.00 87.38 115 ILE A O 1
ATOM 868 N N . PRO A 1 116 ? 7.850 -15.187 -8.828 1.00 86.56 116 PRO A N 1
ATOM 869 C CA . PRO A 1 116 ? 8.232 -16.527 -9.246 1.00 86.56 116 PRO A CA 1
ATOM 870 C C . PRO A 1 116 ? 8.924 -16.504 -10.610 1.00 86.56 116 PRO A C 1
ATOM 872 O O . PRO A 1 116 ? 8.638 -15.665 -11.465 1.00 86.56 116 PRO A O 1
ATOM 875 N N . ARG A 1 117 ? 9.866 -17.429 -10.810 1.00 84.56 117 ARG A N 1
ATOM 876 C CA . ARG A 1 117 ? 10.598 -17.556 -12.081 1.00 84.56 117 ARG A CA 1
ATOM 877 C C . ARG A 1 117 ? 9.747 -18.213 -13.161 1.00 84.56 117 ARG A C 1
ATOM 879 O O . ARG A 1 117 ? 9.858 -17.832 -14.322 1.00 84.56 117 ARG A O 1
ATOM 886 N N . ASP A 1 118 ? 8.889 -19.136 -12.747 1.00 86.50 118 ASP A N 1
ATOM 887 C CA . ASP A 1 118 ? 7.928 -19.821 -13.597 1.00 86.50 118 ASP A CA 1
ATOM 888 C C . ASP A 1 118 ? 6.541 -19.239 -13.310 1.00 86.50 118 ASP A C 1
ATOM 890 O O . ASP A 1 118 ? 6.024 -19.370 -12.202 1.00 86.50 118 ASP A O 1
ATOM 894 N N . ILE A 1 119 ? 5.967 -18.542 -14.294 1.00 87.75 119 ILE A N 1
ATOM 895 C CA . ILE A 1 119 ? 4.657 -17.888 -14.189 1.00 87.75 119 ILE A CA 1
ATOM 896 C C . ILE A 1 119 ? 3.758 -18.472 -15.282 1.00 87.75 119 ILE A C 1
ATOM 898 O O . ILE A 1 119 ? 3.979 -18.223 -16.466 1.00 87.75 119 ILE A O 1
ATOM 902 N N . GLY A 1 120 ? 2.754 -19.254 -14.889 1.00 87.88 120 GLY A N 1
ATOM 903 C CA . GLY A 1 120 ? 1.680 -19.735 -15.762 1.00 87.88 120 GLY A CA 1
ATOM 904 C C . GLY A 1 120 ? 0.442 -18.831 -15.747 1.00 87.88 120 GLY A C 1
ATOM 905 O O . GLY A 1 120 ? -0.358 -18.857 -16.686 1.00 87.88 120 GLY A O 1
ATOM 906 N N . SER A 1 121 ? 0.277 -18.010 -14.706 1.00 90.19 121 SER A N 1
ATOM 907 C CA . SER A 1 121 ? -0.772 -16.990 -14.625 1.00 90.19 121 SER A CA 1
ATOM 908 C C . SER A 1 121 ? -0.628 -15.932 -15.721 1.00 90.19 121 SER A C 1
ATOM 910 O O . SER A 1 121 ? 0.452 -15.392 -15.951 1.00 90.19 121 SER A O 1
ATOM 912 N N . LYS A 1 122 ? -1.744 -15.565 -16.361 1.00 89.12 122 LYS A N 1
ATOM 913 C CA . LYS A 1 122 ? -1.761 -14.512 -17.385 1.00 89.12 122 LYS A CA 1
ATOM 914 C C . LYS A 1 122 ? -1.832 -13.128 -16.755 1.00 89.12 122 LYS A C 1
ATOM 916 O O . LYS A 1 122 ? -2.732 -12.852 -15.961 1.00 89.12 122 LYS A O 1
ATOM 921 N N . TYR A 1 123 ? -0.934 -12.242 -17.171 1.00 88.75 123 TYR A N 1
ATOM 922 C CA . TYR A 1 123 ? -0.940 -10.845 -16.766 1.00 88.75 123 TYR A CA 1
ATOM 923 C C . TYR A 1 123 ? -2.095 -10.088 -17.448 1.00 88.75 123 TYR A C 1
ATOM 925 O O . TYR A 1 123 ? -2.098 -9.951 -18.674 1.00 88.75 123 TYR A O 1
ATOM 933 N N . PRO A 1 124 ? -3.074 -9.559 -16.688 1.00 85.62 124 PRO A N 1
ATOM 934 C CA . PRO A 1 124 ? -4.314 -9.017 -17.252 1.00 85.62 124 PRO A CA 1
ATOM 935 C C . PRO A 1 124 ? -4.139 -7.684 -17.992 1.00 85.62 124 PRO A C 1
ATOM 937 O O . PRO A 1 124 ? -5.057 -7.248 -18.678 1.00 85.62 124 PRO A O 1
ATOM 940 N N . TYR A 1 125 ? -2.981 -7.032 -17.859 1.00 83.75 125 TYR A N 1
ATOM 941 C CA . TYR A 1 125 ? -2.714 -5.704 -18.424 1.00 83.75 125 TYR A CA 1
ATOM 942 C C . TYR A 1 125 ? -1.727 -5.743 -19.599 1.00 83.75 125 TYR A C 1
ATOM 944 O O . TYR A 1 125 ? -1.073 -4.747 -19.900 1.00 83.75 125 TYR A O 1
ATOM 952 N N . SER A 1 126 ? -1.592 -6.902 -20.246 1.00 86.88 126 SER A N 1
ATOM 953 C CA . SER A 1 126 ? -0.796 -7.081 -21.463 1.00 86.88 126 SER A CA 1
ATOM 954 C C . SER A 1 126 ? -1.565 -7.918 -22.474 1.00 86.88 126 SER A C 1
ATOM 956 O O . SER A 1 126 ? -2.229 -8.880 -22.093 1.00 86.88 126 SER A O 1
ATOM 958 N N . GLU A 1 127 ? -1.441 -7.587 -23.758 1.00 84.44 127 GLU A N 1
ATOM 959 C CA . GLU A 1 127 ? -2.104 -8.340 -24.831 1.00 84.44 127 GLU A CA 1
ATOM 960 C C . GLU A 1 127 ? -1.583 -9.778 -24.939 1.00 84.44 127 GLU A C 1
ATOM 962 O O . GLU A 1 127 ? -2.356 -10.699 -25.196 1.00 84.44 127 GLU A O 1
ATOM 967 N N . THR A 1 128 ? -0.284 -9.989 -24.699 1.00 85.62 128 THR A N 1
ATOM 968 C CA . THR A 1 128 ? 0.328 -11.326 -24.741 1.00 85.62 128 THR A CA 1
ATOM 969 C C . THR A 1 128 ? 0.051 -12.144 -23.479 1.00 85.62 128 THR A C 1
ATOM 971 O O . THR A 1 128 ? 0.163 -13.367 -23.500 1.00 85.62 128 THR A O 1
ATOM 974 N N . GLY A 1 129 ? -0.346 -11.491 -22.384 1.00 84.38 129 GLY A N 1
ATOM 975 C CA . GLY A 1 129 ? -0.452 -12.105 -21.062 1.00 84.38 129 GLY A CA 1
ATOM 976 C C . GLY A 1 129 ? 0.890 -12.238 -20.336 1.00 84.38 129 GLY A C 1
ATOM 977 O O . GLY A 1 129 ? 0.906 -12.754 -19.219 1.00 84.38 129 GLY A O 1
ATOM 978 N N . ASP A 1 130 ? 1.993 -11.769 -20.923 1.00 83.31 130 ASP A N 1
ATOM 979 C CA . ASP A 1 130 ? 3.312 -11.829 -20.299 1.00 83.31 130 ASP A CA 1
ATOM 980 C C . ASP A 1 130 ? 3.505 -10.700 -19.296 1.00 83.31 130 ASP A C 1
ATOM 982 O O . ASP A 1 130 ? 3.223 -9.529 -19.560 1.00 83.31 130 ASP A O 1
ATOM 986 N N . PHE A 1 131 ? 4.087 -11.035 -18.149 1.00 82.62 131 PHE A N 1
ATOM 987 C CA . PHE A 1 131 ? 4.444 -10.037 -17.159 1.00 82.62 131 PHE A CA 1
ATOM 988 C C . PHE A 1 131 ? 5.772 -9.346 -17.519 1.00 82.62 131 PHE A C 1
ATOM 990 O O . PHE A 1 131 ? 6.825 -9.996 -17.470 1.00 82.62 131 PHE A O 1
ATOM 997 N N . PRO A 1 132 ? 5.786 -8.023 -17.797 1.00 75.12 132 PRO A N 1
ATOM 998 C CA . PRO A 1 132 ? 7.012 -7.314 -18.182 1.00 75.12 132 PRO A CA 1
ATOM 999 C C . PRO A 1 132 ? 8.075 -7.310 -17.074 1.00 75.12 132 PRO A C 1
ATOM 1001 O O . PRO A 1 132 ? 9.271 -7.230 -17.349 1.00 75.12 132 PRO A O 1
ATOM 1004 N N . GLY A 1 133 ? 7.638 -7.415 -15.813 1.00 71.69 133 GLY A N 1
ATOM 1005 C CA . GLY A 1 133 ? 8.493 -7.417 -14.626 1.00 71.69 133 GLY A CA 1
ATOM 1006 C C . GLY A 1 133 ? 9.105 -8.775 -14.265 1.00 71.69 133 GLY A C 1
ATOM 1007 O O . GLY A 1 133 ? 9.737 -8.871 -13.219 1.00 71.69 133 GLY A O 1
ATOM 1008 N N . SER A 1 134 ? 8.936 -9.814 -15.090 1.00 65.31 134 SER A N 1
ATOM 1009 C CA . SER A 1 134 ? 9.435 -11.181 -14.835 1.00 65.31 134 SER A CA 1
ATOM 1010 C C . SER A 1 134 ? 10.964 -11.319 -14.884 1.00 65.31 134 SER A C 1
ATOM 1012 O O . SER A 1 134 ? 11.524 -12.285 -14.369 1.00 65.31 134 SER A O 1
ATOM 1014 N N . ARG A 1 135 ? 11.671 -10.352 -15.489 1.00 64.25 135 ARG A N 1
ATOM 1015 C CA . ARG A 1 135 ? 13.121 -10.450 -15.745 1.00 64.25 135 ARG A CA 1
ATOM 1016 C C . ARG A 1 135 ? 13.996 -10.221 -14.507 1.00 64.25 135 ARG A C 1
ATOM 1018 O O . ARG A 1 135 ? 15.115 -10.727 -14.466 1.00 64.25 135 ARG A O 1
ATOM 1025 N N . SER A 1 136 ? 13.502 -9.497 -13.500 1.00 65.12 136 SER A N 1
ATOM 1026 C CA . SER A 1 136 ? 14.203 -9.235 -12.235 1.00 65.12 136 SER A CA 1
ATOM 1027 C C . SER A 1 136 ? 13.257 -9.467 -11.057 1.00 65.12 136 SER A C 1
ATOM 1029 O O . SER A 1 136 ? 12.225 -8.807 -10.964 1.00 65.12 136 SER A O 1
ATOM 1031 N N . GLY A 1 137 ? 13.616 -10.379 -10.150 1.00 64.12 137 GLY A N 1
ATOM 1032 C CA . GLY A 1 137 ? 12.819 -10.682 -8.952 1.00 64.12 137 GLY A CA 1
ATOM 1033 C C . GLY A 1 137 ? 12.957 -9.660 -7.819 1.00 64.12 137 GLY A C 1
ATOM 1034 O O . GLY A 1 137 ? 12.314 -9.810 -6.788 1.00 64.12 137 GLY A O 1
ATOM 1035 N N . GLU A 1 138 ? 13.796 -8.637 -7.990 1.00 70.56 138 GLU A N 1
ATOM 1036 C CA . GLU A 1 138 ? 14.053 -7.620 -6.971 1.00 70.56 138 GLU A CA 1
ATOM 1037 C C . GLU A 1 138 ? 12.990 -6.516 -7.021 1.00 70.56 138 GLU A C 1
ATOM 1039 O O . GLU A 1 138 ? 12.859 -5.792 -8.015 1.00 70.56 138 GLU A O 1
ATOM 1044 N N . ALA A 1 139 ? 12.239 -6.382 -5.929 1.00 83.19 139 ALA A N 1
ATOM 1045 C CA . ALA A 1 139 ? 11.274 -5.316 -5.712 1.00 83.19 139 ALA A CA 1
ATOM 1046 C C . ALA A 1 139 ? 11.326 -4.847 -4.254 1.00 83.19 139 ALA A C 1
ATOM 1048 O O . ALA A 1 139 ? 11.460 -5.655 -3.336 1.00 83.19 139 ALA A O 1
ATOM 1049 N N . LEU A 1 140 ? 11.212 -3.538 -4.036 1.00 92.44 140 LEU A N 1
ATOM 1050 C CA . LEU A 1 140 ? 10.962 -2.991 -2.706 1.00 92.44 140 LEU A CA 1
ATOM 1051 C C . LEU A 1 140 ? 9.533 -3.343 -2.281 1.00 92.44 140 LEU A C 1
ATOM 1053 O O . LEU A 1 140 ? 8.600 -3.193 -3.071 1.00 92.44 140 LEU A O 1
ATOM 1057 N N . GLU A 1 141 ? 9.358 -3.768 -1.028 1.00 93.94 141 GLU A N 1
ATOM 1058 C CA . GLU A 1 141 ? 8.031 -4.055 -0.474 1.00 93.94 141 GLU A CA 1
ATOM 1059 C C . GLU A 1 141 ? 7.196 -2.767 -0.394 1.00 93.94 141 GLU A C 1
ATOM 1061 O O . GLU A 1 141 ? 7.673 -1.720 0.056 1.00 93.94 141 GLU A O 1
ATOM 1066 N N . MET A 1 142 ? 5.943 -2.845 -0.854 1.00 95.75 142 MET A N 1
ATOM 1067 C CA . MET A 1 142 ? 5.082 -1.683 -1.075 1.00 95.75 142 MET A CA 1
ATOM 1068 C C . MET A 1 142 ? 4.827 -0.866 0.194 1.00 95.75 142 MET A C 1
ATOM 1070 O O . MET A 1 142 ? 4.931 0.356 0.140 1.00 95.75 142 MET A O 1
ATOM 1074 N N . ILE A 1 143 ? 4.470 -1.491 1.321 1.00 96.50 143 ILE A N 1
ATOM 1075 C CA . ILE A 1 143 ? 4.130 -0.767 2.555 1.00 96.50 143 ILE A CA 1
ATOM 1076 C C . ILE A 1 143 ? 5.376 -0.135 3.182 1.00 96.50 143 ILE A C 1
ATOM 1078 O O . ILE A 1 143 ? 5.319 1.006 3.643 1.00 96.50 143 ILE A O 1
ATOM 1082 N N . ALA A 1 144 ? 6.509 -0.836 3.167 1.00 96.69 144 ALA A N 1
ATOM 1083 C CA . ALA A 1 144 ? 7.785 -0.305 3.629 1.00 96.69 144 ALA A CA 1
ATOM 1084 C C . ALA A 1 144 ? 8.228 0.903 2.788 1.00 96.69 144 ALA A C 1
ATOM 1086 O O . ALA A 1 144 ? 8.617 1.937 3.339 1.00 96.69 144 ALA A O 1
ATOM 1087 N N . LEU A 1 145 ? 8.110 0.810 1.460 1.00 97.31 145 LEU A N 1
ATOM 1088 C CA . LEU A 1 145 ? 8.395 1.929 0.568 1.00 97.31 145 LEU A CA 1
ATOM 1089 C C . LEU A 1 145 ? 7.396 3.077 0.763 1.00 97.31 145 LEU A C 1
ATOM 1091 O O . LEU A 1 145 ? 7.805 4.233 0.812 1.00 97.31 145 LEU A O 1
ATOM 1095 N N . LEU A 1 146 ? 6.107 2.781 0.934 1.00 97.56 146 LEU A N 1
ATOM 1096 C CA . LEU A 1 146 ? 5.081 3.783 1.223 1.00 97.56 146 LEU A CA 1
ATOM 1097 C C . LEU A 1 146 ? 5.423 4.560 2.500 1.00 97.56 146 LEU A C 1
ATOM 1099 O O . LEU A 1 146 ? 5.408 5.786 2.484 1.00 97.56 146 LEU A O 1
ATOM 1103 N N . ALA A 1 147 ? 5.806 3.866 3.576 1.00 97.88 147 ALA A N 1
ATOM 1104 C CA . ALA A 1 147 ? 6.221 4.491 4.829 1.00 97.88 147 ALA A CA 1
ATOM 1105 C C . ALA A 1 147 ? 7.473 5.369 4.661 1.00 97.88 147 ALA A C 1
ATOM 1107 O O . ALA A 1 147 ? 7.536 6.465 5.221 1.00 97.88 147 ALA A O 1
ATOM 1108 N N . PHE A 1 148 ? 8.448 4.931 3.855 1.00 98.38 148 PHE A N 1
ATOM 1109 C CA . PHE A 1 148 ? 9.602 5.756 3.493 1.00 98.38 148 PHE A CA 1
ATOM 1110 C C . PHE A 1 148 ? 9.171 7.027 2.751 1.00 98.38 148 PHE A C 1
ATOM 1112 O O . PHE A 1 148 ? 9.594 8.123 3.118 1.00 98.38 148 PHE A O 1
ATOM 1119 N N . LEU A 1 149 ? 8.289 6.897 1.753 1.00 98.19 149 LEU A N 1
ATOM 1120 C CA . LEU A 1 149 ? 7.750 8.022 0.988 1.00 98.19 149 LEU A CA 1
ATOM 1121 C C . LEU A 1 149 ? 6.984 9.002 1.880 1.00 98.19 149 LEU A C 1
ATOM 1123 O O . LEU A 1 149 ? 7.173 10.208 1.720 1.00 98.19 149 LEU A O 1
ATOM 1127 N N . CYS A 1 150 ? 6.206 8.523 2.860 1.00 98.00 150 CYS A N 1
ATOM 1128 C CA . CYS A 1 150 ? 5.549 9.379 3.855 1.00 98.00 150 CYS A CA 1
ATOM 1129 C C . CYS A 1 150 ? 6.549 10.305 4.557 1.00 98.00 150 CYS A C 1
ATOM 1131 O O . CYS A 1 150 ? 6.248 11.477 4.753 1.00 98.00 150 CYS A O 1
ATOM 1133 N N . GLY A 1 151 ? 7.734 9.793 4.907 1.00 97.44 151 GLY A N 1
ATOM 1134 C CA . GLY A 1 151 ? 8.758 10.545 5.633 1.00 97.44 151 GLY A CA 1
ATOM 1135 C C . GLY A 1 151 ? 9.617 11.484 4.781 1.00 97.44 151 GLY A C 1
ATOM 1136 O O . GLY A 1 151 ? 10.310 12.331 5.341 1.00 97.44 151 GLY A O 1
ATOM 1137 N N . VAL A 1 152 ? 9.614 11.345 3.450 1.00 97.88 152 VAL A N 1
ATOM 1138 C CA . VAL A 1 152 ? 10.456 12.166 2.553 1.00 97.88 152 VAL A CA 1
ATOM 1139 C C . VAL A 1 152 ? 9.671 13.107 1.640 1.00 97.88 152 VAL A C 1
ATOM 1141 O O . VAL A 1 152 ? 10.298 13.832 0.865 1.00 97.88 152 VAL A O 1
ATOM 1144 N N . THR A 1 153 ? 8.340 13.097 1.735 1.00 97.38 153 THR A N 1
ATOM 1145 C CA . THR A 1 153 ? 7.415 13.940 0.961 1.00 97.38 153 THR A CA 1
ATOM 1146 C C . THR A 1 153 ? 6.472 14.705 1.879 1.00 97.38 153 THR A C 1
ATOM 1148 O O . THR A 1 153 ? 6.221 14.265 3.001 1.00 97.38 153 THR A O 1
ATO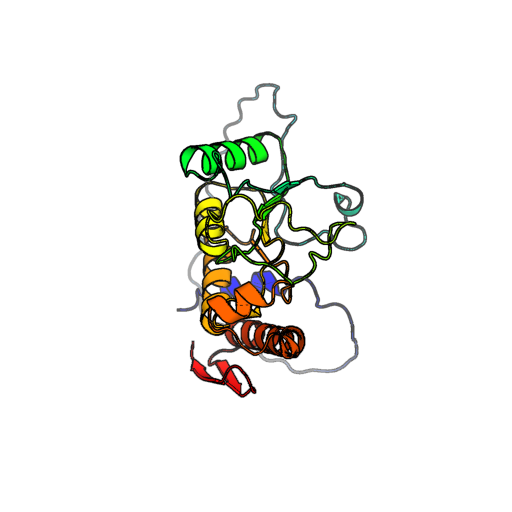M 1151 N N . GLU A 1 154 ? 5.902 15.809 1.402 1.00 96.19 154 GLU A N 1
ATOM 1152 C CA . GLU A 1 154 ? 5.083 16.712 2.231 1.00 96.19 154 GLU A CA 1
ATOM 1153 C C . GLU A 1 154 ? 3.677 16.976 1.669 1.00 96.19 154 GLU A C 1
ATOM 1155 O O . GLU A 1 154 ? 2.751 17.258 2.427 1.00 96.19 154 GLU A O 1
ATOM 1160 N N . MET A 1 155 ? 3.486 16.861 0.356 1.00 92.88 155 MET A N 1
ATOM 1161 C CA . MET A 1 155 ? 2.293 17.317 -0.361 1.00 92.88 155 MET A CA 1
ATOM 1162 C C . MET A 1 155 ? 1.644 16.244 -1.234 1.00 92.88 155 MET A C 1
ATOM 1164 O O . MET A 1 155 ? 0.419 16.132 -1.234 1.00 92.88 155 MET A O 1
ATOM 1168 N N . ALA A 1 156 ? 2.424 15.472 -1.995 1.00 94.69 156 ALA A N 1
ATOM 1169 C CA . ALA A 1 156 ? 1.867 14.519 -2.953 1.00 94.69 156 ALA A CA 1
ATOM 1170 C C . ALA A 1 156 ? 1.043 13.440 -2.243 1.00 94.69 156 ALA A C 1
ATOM 1172 O O . ALA A 1 156 ? 1.425 12.938 -1.180 1.00 94.69 156 ALA A O 1
ATOM 1173 N N . ARG A 1 157 ? -0.079 13.043 -2.852 1.00 97.00 157 ARG A N 1
ATOM 1174 C CA . ARG A 1 157 ? -0.825 11.860 -2.415 1.00 97.00 157 ARG A CA 1
ATOM 1175 C C . ARG A 1 157 ? 0.011 10.614 -2.659 1.00 97.00 157 ARG A C 1
ATOM 1177 O O . ARG A 1 157 ? 0.659 10.484 -3.695 1.00 97.00 157 ARG A O 1
ATOM 1184 N N . LEU A 1 158 ? -0.039 9.681 -1.722 1.00 97.75 158 LEU A N 1
ATOM 1185 C CA . LEU A 1 158 ? 0.678 8.417 -1.809 1.00 97.75 158 LEU A CA 1
ATOM 1186 C C . LEU A 1 158 ? -0.343 7.310 -2.049 1.00 97.75 158 LEU A C 1
ATOM 1188 O O . LEU A 1 158 ? -1.197 7.060 -1.200 1.00 97.75 158 LEU A O 1
ATOM 1192 N N . ILE A 1 159 ? -0.306 6.696 -3.230 1.00 97.50 159 ILE A N 1
ATOM 1193 C CA . ILE A 1 159 ? -1.361 5.794 -3.699 1.00 97.50 159 ILE A CA 1
ATOM 1194 C C . ILE A 1 159 ? -0.808 4.381 -3.883 1.00 97.50 159 ILE A C 1
ATOM 1196 O O . ILE A 1 159 ? 0.152 4.175 -4.627 1.00 97.50 159 ILE A O 1
ATOM 1200 N N . THR A 1 160 ? -1.433 3.384 -3.261 1.00 96.50 160 THR A N 1
ATOM 1201 C CA . THR A 1 160 ? -1.145 1.981 -3.593 1.00 96.50 160 THR A CA 1
ATOM 1202 C C . THR A 1 160 ? -1.820 1.631 -4.922 1.00 96.50 160 THR A C 1
ATOM 1204 O O . THR A 1 160 ? -3.016 1.852 -5.091 1.00 96.50 160 THR A O 1
ATOM 1207 N N . SER A 1 161 ? -1.066 1.125 -5.900 1.00 92.25 161 SER A N 1
ATOM 1208 C CA . SER A 1 161 ? -1.537 0.883 -7.275 1.00 92.25 161 SER A CA 1
ATOM 1209 C C . SER A 1 161 ? -1.137 -0.510 -7.774 1.00 92.25 161 SER A C 1
ATOM 1211 O O . SER A 1 161 ? -0.132 -0.685 -8.465 1.00 92.25 161 SER A O 1
ATOM 1213 N N . VAL A 1 162 ? -1.873 -1.554 -7.396 1.00 93.00 162 VAL A N 1
ATOM 1214 C CA . VAL A 1 162 ? -2.856 -1.599 -6.292 1.00 93.00 162 VAL A CA 1
ATOM 1215 C C . VAL A 1 162 ? -2.300 -2.480 -5.179 1.00 93.00 162 VAL A C 1
ATOM 1217 O O . VAL A 1 162 ? -1.537 -3.398 -5.457 1.00 93.00 162 VAL A O 1
ATOM 1220 N N . MET A 1 163 ? -2.697 -2.225 -3.934 1.00 96.38 163 MET A N 1
ATOM 1221 C CA . MET A 1 163 ? -2.455 -3.145 -2.826 1.00 96.38 163 MET A CA 1
ATOM 1222 C C . MET A 1 163 ? -3.252 -4.427 -3.050 1.00 96.38 163 MET A C 1
ATOM 1224 O O . MET A 1 163 ? -4.483 -4.392 -3.070 1.00 96.38 163 MET A O 1
ATOM 1228 N N . VAL A 1 164 ? -2.569 -5.562 -3.168 1.00 97.00 164 VAL A N 1
ATOM 1229 C CA . VAL A 1 164 ? -3.221 -6.868 -3.219 1.00 97.00 164 VAL A CA 1
ATOM 1230 C C . VAL A 1 164 ? -3.622 -7.238 -1.797 1.00 97.00 164 VAL A C 1
ATOM 1232 O O . VAL A 1 164 ? -2.785 -7.560 -0.957 1.00 97.00 164 VAL A O 1
ATOM 1235 N N . LEU A 1 165 ? -4.916 -7.139 -1.496 1.00 97.31 165 LEU A N 1
ATOM 1236 C CA . LEU A 1 165 ? -5.412 -7.290 -0.127 1.00 97.31 165 LEU A CA 1
ATOM 1237 C C . LEU A 1 165 ? -5.049 -8.651 0.493 1.00 97.31 165 LEU A C 1
ATOM 1239 O O . LEU A 1 165 ? -4.565 -8.647 1.625 1.00 97.31 165 LEU A O 1
ATOM 1243 N N . PRO A 1 166 ? -5.179 -9.791 -0.220 1.00 97.12 166 PRO A N 1
ATOM 1244 C CA . PRO A 1 166 ? -4.855 -11.097 0.354 1.00 97.12 166 PRO A CA 1
ATOM 1245 C C . PRO A 1 166 ? -3.376 -11.319 0.701 1.00 97.12 166 PRO A C 1
ATOM 1247 O O . PRO A 1 166 ? -3.079 -12.282 1.394 1.00 97.12 166 PRO A O 1
ATOM 1250 N N . HIS A 1 167 ? -2.449 -10.461 0.253 1.00 95.94 167 HIS A N 1
ATOM 1251 C CA . HIS A 1 167 ? -1.002 -10.626 0.475 1.00 95.94 167 HIS A CA 1
ATOM 1252 C C . HIS A 1 167 ? -0.565 -10.533 1.941 1.00 95.94 167 HIS A C 1
ATOM 1254 O O . HIS A 1 167 ? 0.560 -10.894 2.279 1.00 95.94 167 HIS A O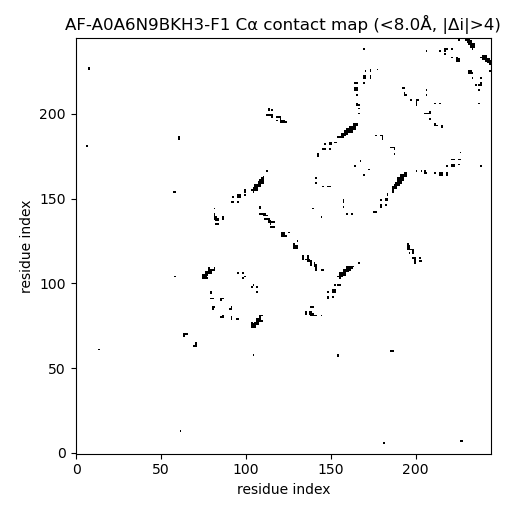 1
ATOM 1260 N N . ARG A 1 168 ? -1.409 -9.987 2.819 1.00 94.25 168 ARG A N 1
ATOM 1261 C CA . ARG A 1 168 ? -1.026 -9.617 4.183 1.00 94.25 168 ARG A CA 1
ATOM 1262 C C . ARG A 1 168 ? -2.139 -9.975 5.147 1.00 94.25 168 ARG A C 1
ATOM 1264 O O . ARG A 1 168 ? -3.310 -9.891 4.796 1.00 94.25 168 ARG A O 1
ATOM 1271 N N . ASN A 1 169 ? -1.785 -10.265 6.398 1.00 97.00 169 ASN A N 1
ATOM 1272 C CA . ASN A 1 169 ? -2.781 -10.354 7.462 1.00 97.00 169 ASN A CA 1
ATOM 1273 C C . ASN A 1 169 ? -3.596 -9.042 7.528 1.00 97.00 169 ASN A C 1
ATOM 1275 O O . ASN A 1 169 ? -2.993 -7.964 7.557 1.00 97.00 169 ASN A O 1
ATOM 1279 N N . PRO A 1 170 ? -4.937 -9.099 7.591 1.00 97.50 170 PRO A N 1
ATOM 1280 C CA . PRO A 1 170 ? -5.758 -7.907 7.432 1.00 97.50 170 PRO A CA 1
ATOM 1281 C C . PRO A 1 170 ? -5.673 -6.952 8.622 1.00 97.50 170 PRO A C 1
ATOM 1283 O O . PRO A 1 170 ? -5.718 -5.740 8.441 1.00 97.50 170 PRO A O 1
ATOM 1286 N N . VAL A 1 171 ? -5.497 -7.463 9.841 1.00 97.94 171 VAL A N 1
ATOM 1287 C CA . VAL A 1 171 ? -5.344 -6.610 11.029 1.00 97.94 171 VAL A CA 1
ATOM 1288 C C . VAL A 1 171 ? -4.001 -5.879 10.977 1.00 97.94 171 VAL A C 1
ATOM 1290 O O . VAL A 1 171 ? -3.935 -4.672 11.213 1.00 97.94 171 VAL A O 1
ATOM 1293 N N . LEU A 1 172 ? -2.933 -6.585 10.588 1.00 97.56 172 LEU A N 1
ATOM 1294 C CA . LEU A 1 172 ? -1.613 -5.982 10.393 1.00 97.56 172 LEU A CA 1
ATOM 1295 C C . LEU A 1 172 ? -1.637 -4.924 9.282 1.00 97.56 172 LEU A C 1
ATOM 1297 O O . LEU A 1 172 ? -1.168 -3.808 9.495 1.00 97.56 172 LEU A O 1
ATOM 1301 N N . ALA A 1 173 ? -2.215 -5.254 8.127 1.00 97.62 173 ALA A N 1
ATOM 1302 C CA . ALA A 1 173 ? -2.348 -4.338 7.001 1.00 97.62 173 ALA A CA 1
ATOM 1303 C C . ALA A 1 173 ? -3.135 -3.078 7.384 1.00 97.62 173 ALA A C 1
ATOM 1305 O O . ALA A 1 173 ? -2.687 -1.965 7.113 1.00 97.62 173 ALA A O 1
ATOM 1306 N N . ALA A 1 174 ? -4.263 -3.233 8.083 1.00 97.62 174 ALA A N 1
ATOM 1307 C CA . ALA A 1 174 ? -5.047 -2.106 8.572 1.00 97.62 174 ALA A CA 1
ATOM 1308 C C . ALA A 1 174 ? -4.228 -1.192 9.494 1.00 97.62 174 ALA A C 1
ATOM 1310 O O . ALA A 1 174 ? -4.299 0.034 9.372 1.00 97.62 174 ALA A O 1
ATOM 1311 N N . LYS A 1 175 ? -3.411 -1.769 10.388 1.00 97.88 175 LYS A N 1
ATOM 1312 C CA . LYS A 1 175 ? -2.524 -0.994 11.263 1.00 97.88 175 LYS A CA 1
ATOM 1313 C C . LYS A 1 175 ? -1.442 -0.264 10.473 1.00 97.88 175 LYS A C 1
ATOM 1315 O O . LYS A 1 175 ? -1.225 0.920 10.710 1.00 97.88 175 LYS A O 1
ATOM 1320 N N . GLN A 1 176 ? -0.790 -0.947 9.535 1.00 98.25 176 GLN A N 1
ATOM 1321 C CA . GLN A 1 176 ? 0.242 -0.364 8.678 1.00 98.25 176 GLN A CA 1
ATOM 1322 C C . GLN A 1 176 ? -0.295 0.826 7.876 1.00 98.25 176 GLN A C 1
ATOM 1324 O O . GLN A 1 176 ? 0.334 1.881 7.855 1.00 98.25 176 GLN A O 1
ATOM 1329 N N . LEU A 1 177 ? -1.476 0.677 7.273 1.00 97.69 177 LEU A N 1
ATOM 1330 C CA . LEU A 1 177 ? -2.143 1.734 6.515 1.00 97.69 177 LEU A CA 1
ATOM 1331 C C . LEU A 1 177 ? -2.528 2.918 7.408 1.00 97.69 177 LEU A C 1
ATOM 1333 O O . LEU A 1 177 ? -2.226 4.053 7.056 1.00 97.69 177 LEU A O 1
ATOM 1337 N N . ALA A 1 178 ? -3.114 2.672 8.584 1.00 97.06 178 ALA A N 1
ATOM 1338 C CA . ALA A 1 178 ? -3.453 3.738 9.531 1.00 97.06 178 ALA A CA 1
ATOM 1339 C C . ALA A 1 178 ? -2.205 4.485 10.033 1.00 97.06 178 ALA A C 1
ATOM 1341 O O . ALA A 1 178 ? -2.213 5.706 10.179 1.00 97.06 178 ALA A O 1
ATOM 1342 N N . THR A 1 179 ? -1.108 3.763 10.276 1.00 98.19 179 THR A N 1
ATOM 1343 C CA . THR A 1 179 ? 0.178 4.367 10.632 1.00 98.19 179 THR A CA 1
ATOM 1344 C C . THR A 1 179 ? 0.742 5.196 9.482 1.00 98.19 179 THR A C 1
ATOM 1346 O O . THR A 1 179 ? 1.168 6.323 9.716 1.00 98.19 179 THR A O 1
ATOM 1349 N N . ALA A 1 180 ? 0.726 4.685 8.251 1.00 97.88 180 ALA A N 1
ATOM 1350 C CA . ALA A 1 180 ? 1.193 5.427 7.085 1.00 97.88 180 ALA A CA 1
ATOM 1351 C C . ALA A 1 180 ? 0.356 6.693 6.844 1.00 97.88 180 ALA A C 1
ATOM 1353 O O . ALA A 1 180 ? 0.924 7.751 6.577 1.00 97.88 180 ALA A O 1
ATOM 1354 N N . ASP A 1 181 ? -0.968 6.606 6.995 1.00 97.19 181 ASP A N 1
ATOM 1355 C CA . ASP A 1 181 ? -1.871 7.745 6.854 1.00 97.19 181 ASP A CA 1
ATOM 1356 C C . ASP A 1 181 ? -1.556 8.833 7.887 1.00 97.19 181 ASP A C 1
ATOM 1358 O O . ASP A 1 181 ? -1.313 9.983 7.514 1.00 97.19 181 ASP A O 1
ATOM 1362 N N . LEU A 1 182 ? -1.397 8.448 9.159 1.00 97.38 182 LEU A N 1
ATOM 1363 C CA . LEU A 1 182 ? -0.971 9.350 10.229 1.00 97.38 182 LEU A CA 1
ATOM 1364 C C . LEU A 1 182 ? 0.387 10.005 9.935 1.00 97.38 182 LEU A C 1
ATOM 1366 O O . LEU A 1 182 ? 0.515 11.222 10.052 1.00 97.38 182 LEU A O 1
ATOM 1370 N N . LEU A 1 183 ? 1.396 9.213 9.554 1.00 97.69 183 LEU A N 1
ATOM 1371 C CA . LEU A 1 18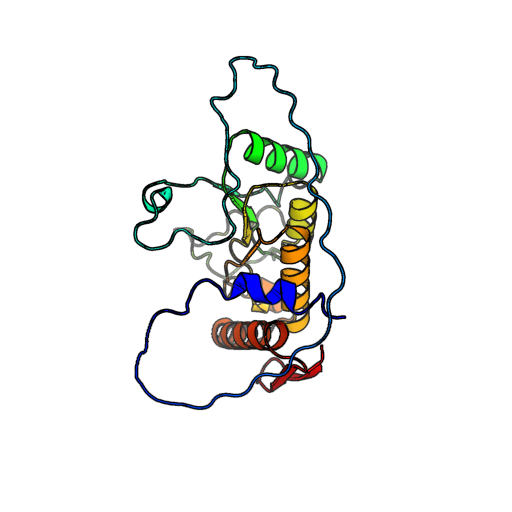3 ? 2.748 9.705 9.261 1.00 97.69 183 LEU A CA 1
ATOM 1372 C C . LEU A 1 183 ? 2.781 10.636 8.047 1.00 97.69 183 LEU A C 1
ATOM 1374 O O . LEU A 1 183 ? 3.599 11.547 7.992 1.00 97.69 183 LEU A O 1
ATOM 1378 N N . SER A 1 184 ? 1.893 10.412 7.081 1.00 96.88 184 SER A N 1
ATOM 1379 C CA . SER A 1 184 ? 1.776 11.251 5.892 1.00 96.88 184 SER A CA 1
ATOM 1380 C C . SER A 1 184 ? 0.963 12.529 6.124 1.00 96.88 184 SER A C 1
ATOM 1382 O O . SER A 1 184 ? 1.012 13.427 5.288 1.00 96.88 184 SER A O 1
ATOM 1384 N N . GLY A 1 185 ? 0.207 12.624 7.222 1.00 96.00 185 GLY A N 1
ATOM 1385 C CA . GLY A 1 185 ? -0.752 13.707 7.437 1.00 96.00 185 GLY A CA 1
ATOM 1386 C C . GLY A 1 185 ? -2.024 13.575 6.589 1.00 96.00 185 GLY A C 1
ATOM 1387 O O . GLY A 1 185 ? -2.542 14.583 6.115 1.00 96.00 185 GLY A O 1
ATOM 1388 N N . GLY A 1 186 ? -2.526 12.352 6.379 1.00 96.00 186 GLY A N 1
ATOM 1389 C CA . GLY A 1 186 ? -3.778 12.101 5.651 1.00 96.00 186 GLY A CA 1
ATOM 1390 C C . GLY A 1 186 ? -3.635 12.019 4.124 1.00 96.00 186 GLY A C 1
ATOM 1391 O O . GLY A 1 186 ? -4.596 12.279 3.395 1.00 96.00 186 GLY A O 1
ATOM 1392 N N . ARG A 1 187 ? -2.428 11.747 3.609 1.00 96.94 187 ARG A N 1
ATOM 1393 C CA . ARG A 1 187 ? -2.128 11.726 2.163 1.00 96.94 187 ARG A CA 1
ATOM 1394 C C . ARG A 1 187 ? -2.207 10.331 1.543 1.00 96.94 187 ARG A C 1
ATOM 1396 O O . ARG A 1 187 ? -2.026 10.207 0.327 1.00 96.94 187 ARG A O 1
ATOM 1403 N N . VAL A 1 188 ? -2.463 9.284 2.328 1.00 96.56 188 VAL A N 1
ATOM 1404 C CA . VAL A 1 188 ? -2.513 7.911 1.814 1.00 96.56 188 VAL A CA 1
ATOM 1405 C C . VAL A 1 188 ? -3.848 7.652 1.113 1.00 96.56 188 VAL A C 1
ATOM 1407 O O . VAL A 1 188 ? -4.923 7.983 1.601 1.00 96.56 188 VAL A O 1
ATOM 1410 N N . THR A 1 189 ? -3.785 7.043 -0.071 1.00 96.75 189 THR A N 1
ATOM 1411 C CA . THR A 1 189 ? -4.947 6.508 -0.792 1.00 96.75 189 THR A CA 1
ATOM 1412 C C . THR A 1 189 ? -4.722 5.030 -1.046 1.00 96.75 189 THR A C 1
ATOM 1414 O O . THR A 1 189 ? -3.723 4.648 -1.651 1.00 96.75 189 THR A O 1
ATOM 1417 N N . VAL A 1 190 ? -5.656 4.192 -0.611 1.00 96.50 190 VAL A N 1
ATOM 1418 C CA . VAL A 1 190 ? -5.513 2.741 -0.749 1.00 96.50 190 VAL A CA 1
ATOM 1419 C C . VAL A 1 190 ? -6.235 2.277 -2.008 1.00 96.50 190 VAL A C 1
ATOM 1421 O O . VAL A 1 190 ? -7.451 2.089 -2.001 1.00 96.50 190 VAL A O 1
ATOM 1424 N N . GLY A 1 191 ? -5.495 2.085 -3.100 1.00 96.38 191 GLY A N 1
ATOM 1425 C CA . GLY A 1 191 ? -6.008 1.344 -4.246 1.00 96.38 191 GLY A CA 1
ATOM 1426 C C . GLY A 1 191 ? -6.018 -0.139 -3.902 1.00 96.38 191 GLY A C 1
ATOM 1427 O O . GLY A 1 191 ? -4.985 -0.707 -3.560 1.00 96.38 191 GLY A O 1
ATOM 1428 N N . CYS A 1 192 ? -7.191 -0.761 -3.949 1.00 96.38 192 CYS A N 1
ATOM 1429 C CA . CYS A 1 192 ? -7.372 -2.155 -3.555 1.00 96.38 192 CYS A CA 1
ATOM 1430 C C . CYS A 1 192 ? -7.410 -3.062 -4.786 1.00 96.38 192 CYS A C 1
ATOM 1432 O O . CYS A 1 192 ? -8.083 -2.760 -5.770 1.00 96.38 192 CYS A O 1
ATOM 1434 N N . GLY A 1 193 ? -6.719 -4.192 -4.708 1.00 95.69 193 GLY A N 1
ATOM 1435 C CA . GLY A 1 193 ? -6.734 -5.250 -5.704 1.00 95.69 193 GLY A CA 1
ATOM 1436 C C . GLY A 1 193 ? -6.869 -6.621 -5.060 1.00 95.69 193 GLY A C 1
ATOM 1437 O O . GLY A 1 193 ? -6.566 -6.816 -3.883 1.00 95.69 193 GLY A O 1
ATOM 1438 N N . VAL A 1 194 ? -7.312 -7.588 -5.860 1.00 96.50 194 VAL A N 1
ATOM 1439 C CA . VAL A 1 194 ? -7.496 -8.980 -5.419 1.00 96.50 194 VAL A CA 1
ATOM 1440 C C . VAL A 1 194 ? -6.331 -9.893 -5.809 1.00 96.50 194 VAL A C 1
ATOM 1442 O O . VAL A 1 194 ? -6.265 -11.014 -5.326 1.00 96.50 194 VAL A O 1
ATOM 1445 N N . GLY A 1 195 ? -5.408 -9.416 -6.653 1.00 94.31 195 GLY A N 1
ATOM 1446 C CA . GLY A 1 195 ? -4.264 -10.188 -7.148 1.00 94.31 195 GLY A CA 1
ATOM 1447 C C . GLY A 1 195 ? -4.579 -11.022 -8.395 1.00 94.31 195 GLY A C 1
ATOM 1448 O O . GLY A 1 195 ? -5.726 -11.403 -8.647 1.00 94.31 195 GLY A O 1
ATOM 1449 N N . TRP A 1 196 ? -3.547 -11.274 -9.202 1.00 94.25 196 TRP A N 1
ATOM 1450 C CA . TRP A 1 196 ? -3.656 -11.988 -10.483 1.00 94.25 196 TRP A CA 1
ATOM 1451 C C . TRP A 1 196 ? -2.695 -13.179 -10.611 1.00 94.25 196 TRP A C 1
ATOM 1453 O O . TRP A 1 196 ? -2.970 -14.079 -11.397 1.00 94.25 196 TRP A O 1
ATOM 1463 N N . MET A 1 197 ? -1.599 -13.196 -9.846 1.00 94.06 197 MET A N 1
ATOM 1464 C CA . MET A 1 197 ? -0.534 -14.193 -9.952 1.00 94.06 197 MET A CA 1
ATOM 1465 C C . MET A 1 197 ? -0.730 -15.296 -8.906 1.00 94.06 197 MET A C 1
ATOM 1467 O O . MET A 1 197 ? -0.459 -15.088 -7.725 1.00 94.06 197 MET A O 1
ATOM 1471 N N . ARG A 1 198 ? -1.216 -16.468 -9.329 1.00 95.81 198 ARG A N 1
ATOM 1472 C CA . ARG A 1 198 ? -1.443 -17.619 -8.436 1.00 95.81 198 ARG A CA 1
ATOM 1473 C C . ARG A 1 198 ? -0.151 -18.097 -7.781 1.00 95.81 198 ARG A C 1
ATOM 1475 O O . ARG A 1 198 ? -0.141 -18.405 -6.596 1.00 95.81 198 ARG A O 1
ATOM 1482 N N . GLU A 1 199 ? 0.932 -18.113 -8.539 1.00 94.56 199 GLU A N 1
ATOM 1483 C CA . GLU A 1 199 ? 2.225 -18.637 -8.111 1.00 94.56 199 GLU A CA 1
ATOM 1484 C C . GLU A 1 199 ? 2.809 -17.814 -6.955 1.00 94.56 199 GLU A C 1
ATOM 1486 O O . GLU A 1 199 ? 3.448 -18.360 -6.062 1.00 94.56 199 GLU A O 1
ATOM 1491 N N . GLU A 1 200 ? 2.546 -16.505 -6.922 1.00 93.31 200 GLU A N 1
ATOM 1492 C CA . GLU A 1 200 ? 2.931 -15.645 -5.800 1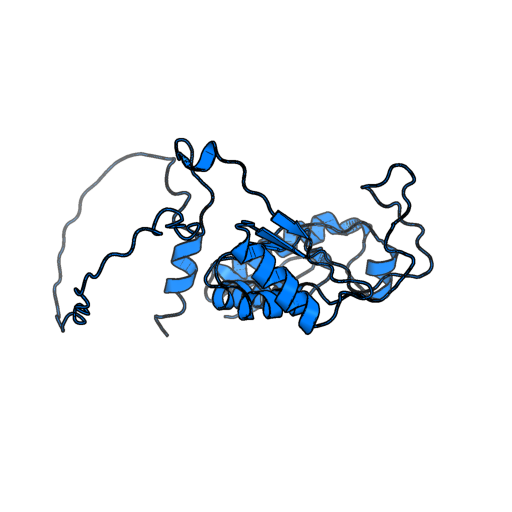.00 93.31 200 GLU A CA 1
ATOM 1493 C C . GLU A 1 200 ? 2.096 -15.951 -4.547 1.00 93.31 200 GLU A C 1
ATOM 1495 O O . GLU A 1 200 ? 2.642 -16.017 -3.446 1.00 93.31 200 GLU A O 1
ATOM 1500 N N . PHE A 1 201 ? 0.794 -16.219 -4.709 1.00 96.06 201 PHE A N 1
ATOM 1501 C CA . PHE A 1 201 ? -0.071 -16.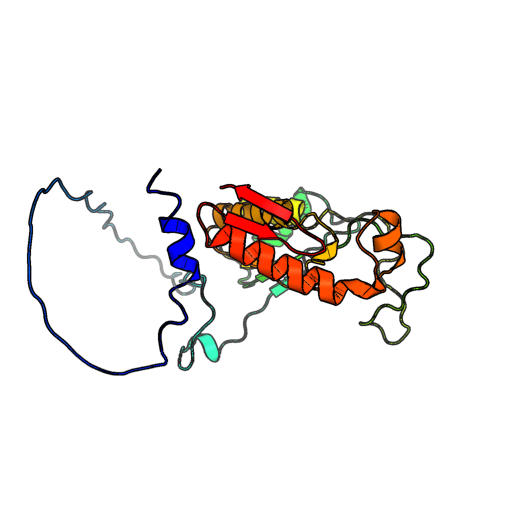630 -3.598 1.00 96.06 201 PHE A CA 1
ATOM 1502 C C . PHE A 1 201 ? 0.401 -17.941 -2.972 1.00 96.06 201 PHE A C 1
ATOM 1504 O O . PHE A 1 201 ? 0.489 -18.046 -1.748 1.00 96.06 201 PHE A O 1
ATOM 1511 N N . GLU A 1 202 ? 0.730 -18.922 -3.807 1.00 95.12 202 GLU A N 1
ATOM 1512 C CA . GLU A 1 202 ? 1.225 -20.225 -3.370 1.00 95.12 202 GLU A CA 1
ATOM 1513 C C . GLU A 1 202 ? 2.605 -20.112 -2.711 1.00 95.12 202 GLU A C 1
ATOM 1515 O O . GLU A 1 202 ? 2.819 -20.688 -1.646 1.00 95.12 202 GLU A O 1
ATOM 1520 N N . ALA A 1 203 ? 3.516 -19.314 -3.280 1.00 93.38 203 ALA A N 1
ATOM 1521 C CA . ALA A 1 203 ? 4.862 -19.121 -2.741 1.00 93.38 203 ALA A CA 1
ATOM 1522 C C . ALA A 1 203 ? 4.870 -18.478 -1.344 1.00 93.38 203 ALA A C 1
ATOM 1524 O O . ALA A 1 203 ? 5.722 -18.808 -0.518 1.00 93.38 203 ALA A O 1
ATOM 1525 N N . VAL A 1 204 ? 3.935 -17.563 -1.073 1.00 93.69 204 VAL A N 1
ATOM 1526 C CA . VAL A 1 204 ? 3.826 -16.861 0.219 1.00 93.69 204 VAL A CA 1
ATOM 1527 C C . VAL A 1 204 ? 2.933 -17.623 1.215 1.00 93.69 204 VAL A C 1
ATOM 1529 O O . VAL A 1 204 ? 2.961 -17.337 2.411 1.00 93.69 204 VAL A O 1
ATOM 1532 N N . GLY A 1 205 ? 2.171 -18.623 0.760 1.00 95.06 205 GLY A N 1
ATOM 1533 C CA . GLY A 1 205 ? 1.241 -19.378 1.606 1.00 95.06 205 GLY A CA 1
ATOM 1534 C C . GLY A 1 205 ? -0.021 -18.586 1.958 1.00 95.06 205 GLY A C 1
ATOM 1535 O O . GLY A 1 205 ? 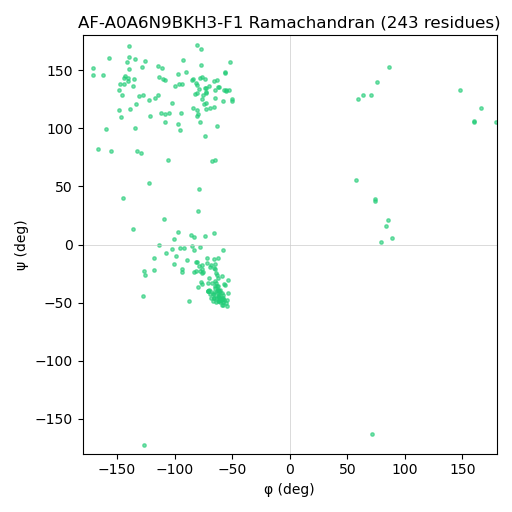-0.489 -18.619 3.096 1.00 95.06 205 GLY A O 1
ATOM 1536 N N . LEU A 1 206 ? -0.547 -17.832 0.991 1.00 95.75 206 LEU A N 1
ATOM 1537 C CA . LEU A 1 206 ? -1.758 -17.024 1.141 1.00 95.75 206 LEU A CA 1
ATOM 1538 C C . LEU A 1 206 ? -3.036 -17.882 1.087 1.00 95.75 206 LEU A C 1
ATOM 1540 O O . LEU A 1 206 ? -2.983 -19.050 0.692 1.00 95.75 206 LEU A O 1
ATOM 1544 N N . PRO A 1 207 ? -4.209 -17.319 1.449 1.00 94.88 207 PRO A N 1
ATOM 1545 C CA . PRO A 1 207 ? -5.490 -17.989 1.239 1.00 94.88 207 PRO A CA 1
ATOM 1546 C C . PRO A 1 207 ? -5.680 -18.477 -0.210 1.00 94.88 207 PRO A C 1
ATOM 1548 O O . PRO A 1 207 ? -5.076 -17.908 -1.127 1.00 94.88 207 PRO A O 1
ATOM 1551 N N . PRO A 1 208 ? -6.551 -19.481 -0.445 1.00 95.62 208 PRO A N 1
ATOM 1552 C CA . PRO A 1 208 ? -6.753 -20.061 -1.769 1.00 95.62 208 PRO A CA 1
ATOM 1553 C C . PRO A 1 208 ? -6.999 -18.997 -2.843 1.00 95.62 208 PRO A C 1
ATOM 1555 O O . PRO A 1 208 ? -7.917 -18.181 -2.737 1.00 95.62 208 PRO A O 1
ATOM 1558 N N . PHE A 1 209 ? -6.191 -19.021 -3.906 1.00 96.69 209 PHE A N 1
ATOM 1559 C CA . PHE A 1 209 ? -6.244 -18.016 -4.973 1.00 96.69 209 PHE A CA 1
ATOM 1560 C C . PHE A 1 209 ? -7.631 -17.908 -5.625 1.00 96.69 209 PHE A C 1
ATOM 1562 O O . PHE A 1 209 ? -8.066 -16.820 -6.015 1.00 96.69 209 PHE A O 1
ATOM 1569 N N . ASP A 1 210 ? -8.355 -19.020 -5.731 1.00 97.44 210 ASP A N 1
ATOM 1570 C CA . ASP A 1 210 ? -9.695 -19.046 -6.322 1.00 97.44 210 ASP A CA 1
ATOM 1571 C C . ASP A 1 210 ? -10.741 -18.326 -5.461 1.00 97.44 210 ASP A C 1
ATOM 1573 O O . ASP A 1 210 ? -11.751 -17.859 -5.982 1.00 97.44 210 ASP A O 1
ATOM 1577 N N . GLU A 1 211 ? -10.462 -18.122 -4.172 1.00 97.44 211 GLU A N 1
ATOM 1578 C CA . GLU A 1 211 ? -11.331 -17.389 -3.254 1.00 97.44 211 GLU A CA 1
ATOM 1579 C C . GLU A 1 211 ? -10.872 -15.941 -2.999 1.00 97.44 211 GLU A C 1
ATOM 1581 O O . GLU A 1 211 ? -11.491 -15.227 -2.208 1.00 97.44 211 GLU A O 1
ATOM 1586 N N . ARG A 1 212 ? -9.825 -15.460 -3.687 1.00 96.88 212 ARG A N 1
ATOM 1587 C CA . ARG A 1 212 ? -9.186 -14.150 -3.436 1.00 96.88 212 ARG A CA 1
ATOM 1588 C C . ARG A 1 212 ? -10.140 -12.949 -3.435 1.00 96.88 212 ARG A C 1
ATOM 1590 O O . ARG A 1 212 ? -9.904 -11.990 -2.707 1.00 96.88 212 ARG A O 1
ATOM 1597 N N . GLY A 1 213 ? -11.228 -13.002 -4.210 1.00 97.62 213 GLY A N 1
ATOM 1598 C CA . GLY A 1 213 ? -12.282 -11.978 -4.181 1.00 97.62 213 GLY A CA 1
ATOM 1599 C C . GLY A 1 213 ? -13.038 -11.960 -2.848 1.00 97.62 213 GLY A C 1
ATOM 1600 O O . GLY A 1 213 ? -13.142 -10.918 -2.210 1.00 97.62 213 GLY A O 1
ATOM 1601 N N . ARG A 1 214 ? -13.466 -13.136 -2.372 1.00 98.12 214 ARG A N 1
ATOM 1602 C CA . ARG A 1 214 ? -14.155 -13.312 -1.083 1.00 98.12 214 ARG A CA 1
ATOM 1603 C C . ARG A 1 214 ? -13.255 -12.932 0.095 1.00 98.12 214 ARG A C 1
ATOM 1605 O O . ARG A 1 214 ? -13.711 -12.295 1.042 1.00 98.12 214 ARG A O 1
ATOM 1612 N N . VAL A 1 215 ? -11.970 -13.288 0.015 1.00 98.25 215 VAL A N 1
ATOM 1613 C CA . VAL A 1 215 ? -10.940 -12.886 0.990 1.00 98.25 215 VAL A CA 1
ATOM 1614 C C . VAL A 1 215 ? -10.815 -11.363 1.039 1.00 98.25 215 VAL A C 1
ATOM 1616 O O . VAL A 1 215 ? -10.861 -10.776 2.117 1.00 98.25 215 VAL A O 1
ATOM 1619 N N . ALA A 1 216 ? -10.697 -10.713 -0.122 1.00 98.12 216 ALA A N 1
ATOM 1620 C CA . ALA A 1 216 ? -10.572 -9.262 -0.215 1.00 98.12 216 ALA A CA 1
ATOM 1621 C C . ALA A 1 216 ? -11.795 -8.530 0.365 1.00 98.12 216 ALA A C 1
ATOM 1623 O O . ALA A 1 216 ? -11.625 -7.590 1.144 1.00 98.12 216 ALA A O 1
ATOM 1624 N N . ASP A 1 217 ? -13.011 -8.992 0.062 1.00 98.31 217 ASP A N 1
ATOM 1625 C CA . ASP A 1 217 ? -14.247 -8.434 0.625 1.00 98.31 217 ASP A CA 1
ATOM 1626 C C . ASP A 1 217 ? -14.284 -8.546 2.154 1.00 98.31 217 ASP A C 1
ATOM 1628 O O . ASP A 1 217 ? -14.693 -7.616 2.855 1.00 98.31 217 ASP A O 1
ATOM 1632 N N . GLU A 1 218 ? -13.840 -9.680 2.701 1.00 98.56 218 GLU A N 1
ATOM 1633 C CA . GLU A 1 218 ? -13.719 -9.856 4.145 1.00 98.56 218 GLU A CA 1
ATOM 1634 C C . GLU A 1 218 ? -12.666 -8.929 4.756 1.00 98.56 218 GLU A C 1
ATOM 1636 O O . GLU A 1 218 ? -12.928 -8.295 5.778 1.00 98.56 218 GLU A O 1
ATOM 1641 N N . TYR A 1 219 ? -11.510 -8.780 4.112 1.00 98.44 219 TYR A N 1
ATOM 1642 C CA . TYR A 1 219 ? -10.427 -7.929 4.603 1.00 98.44 219 TYR A CA 1
ATOM 1643 C C . TYR A 1 219 ? -10.834 -6.453 4.626 1.00 98.44 219 TYR A C 1
ATOM 1645 O O . TYR A 1 219 ? -10.536 -5.752 5.589 1.00 98.44 219 TYR A O 1
ATOM 1653 N N . LEU A 1 220 ? -11.608 -5.990 3.640 1.00 98.31 220 LEU A N 1
ATOM 1654 C CA . LEU A 1 220 ? -12.190 -4.645 3.658 1.00 98.31 220 LEU A CA 1
ATOM 1655 C C . LEU A 1 220 ? -13.155 -4.439 4.835 1.00 98.31 220 LEU A C 1
ATOM 1657 O O . LEU A 1 220 ? -13.205 -3.343 5.399 1.00 98.31 220 LEU A O 1
ATOM 1661 N N . ARG A 1 221 ? -13.921 -5.467 5.226 1.00 98.44 221 ARG A N 1
ATOM 1662 C CA . ARG A 1 221 ? -14.770 -5.404 6.428 1.00 98.44 221 ARG A CA 1
ATOM 1663 C C . ARG A 1 221 ? -13.932 -5.376 7.705 1.00 98.44 221 ARG A C 1
ATOM 1665 O O . ARG A 1 221 ? -14.252 -4.594 8.594 1.00 98.44 221 ARG A O 1
ATOM 1672 N N . VAL A 1 222 ? -12.844 -6.150 7.769 1.00 98.50 222 VAL A N 1
ATOM 1673 C CA . VAL A 1 222 ? -11.884 -6.098 8.884 1.00 98.50 222 VAL A CA 1
ATOM 1674 C C . VAL A 1 222 ? -11.287 -4.703 9.023 1.00 98.50 222 VAL A C 1
ATOM 1676 O O . VAL A 1 222 ? -11.282 -4.171 10.127 1.00 98.50 222 VAL A O 1
ATOM 1679 N N . PHE A 1 223 ? -10.828 -4.096 7.923 1.00 98.06 223 PHE A N 1
ATOM 1680 C CA . PHE A 1 223 ? -10.240 -2.753 7.938 1.00 98.06 223 PHE A CA 1
ATOM 1681 C C . PHE A 1 223 ? -11.216 -1.734 8.522 1.00 98.06 223 PHE A C 1
ATOM 1683 O O . PHE A 1 223 ? -10.853 -0.977 9.414 1.00 98.06 223 PHE A O 1
ATOM 1690 N N . LYS A 1 224 ? -12.475 -1.758 8.068 1.00 97.06 224 LYS A N 1
ATOM 1691 C CA . LYS A 1 224 ? -13.525 -0.891 8.613 1.00 97.06 224 LYS A CA 1
ATOM 1692 C C . LYS A 1 224 ? -13.712 -1.125 10.110 1.00 97.06 224 LYS A C 1
ATOM 1694 O O . LYS A 1 224 ? -13.605 -0.165 10.860 1.00 97.06 224 LYS A O 1
ATOM 1699 N N . ALA A 1 225 ? -13.899 -2.375 10.535 1.00 97.75 225 ALA A N 1
ATOM 1700 C CA . ALA A 1 225 ? -14.118 -2.709 11.941 1.00 97.75 225 ALA A CA 1
ATOM 1701 C C . ALA A 1 225 ? -12.993 -2.164 12.840 1.00 97.75 225 ALA A 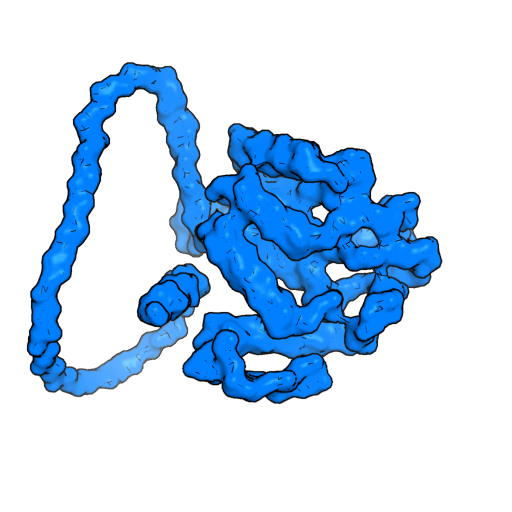C 1
ATOM 1703 O O . ALA A 1 225 ? -13.260 -1.405 13.765 1.00 97.75 225 ALA A O 1
ATOM 1704 N N . VAL A 1 226 ? -11.725 -2.460 12.526 1.00 97.56 226 VAL A N 1
ATOM 1705 C CA . VAL A 1 226 ? -10.588 -2.024 13.364 1.00 97.56 226 VAL A CA 1
ATOM 1706 C C . VAL A 1 226 ? -10.291 -0.524 13.291 1.00 97.56 226 VAL A C 1
ATOM 1708 O O . VAL A 1 226 ? -9.557 -0.013 14.132 1.00 97.56 226 VAL A O 1
ATOM 1711 N N . TRP A 1 227 ? -10.807 0.194 12.291 1.00 96.19 227 TRP A N 1
ATOM 1712 C CA . TRP A 1 227 ? -10.643 1.647 12.191 1.00 96.19 227 TRP A CA 1
ATOM 1713 C C . TRP A 1 227 ? -11.791 2.438 12.816 1.00 96.19 227 TRP A C 1
ATOM 1715 O O . TRP A 1 227 ? -11.591 3.607 13.142 1.00 96.19 227 TRP A O 1
ATOM 1725 N N . THR A 1 228 ? -12.985 1.852 12.946 1.00 96.25 228 THR A N 1
ATOM 1726 C CA . THR A 1 228 ? -14.189 2.590 13.364 1.00 96.25 228 THR A CA 1
ATOM 1727 C C . THR A 1 228 ? -14.811 2.117 14.673 1.00 96.25 228 THR A C 1
ATOM 1729 O O . THR A 1 228 ? -15.676 2.814 15.197 1.00 96.25 228 THR A O 1
ATOM 1732 N N . GLU A 1 229 ? -14.404 0.966 15.207 1.00 96.56 229 GLU A N 1
ATOM 1733 C CA . GLU A 1 229 ? -14.960 0.385 16.434 1.00 96.56 229 GLU A CA 1
ATOM 1734 C C . GLU A 1 229 ? -13.920 0.367 17.567 1.00 96.56 229 GLU A C 1
ATOM 1736 O O . GLU A 1 229 ? -12.738 0.132 17.324 1.00 96.56 229 GLU A O 1
ATOM 1741 N N . ASP A 1 230 ? -14.364 0.591 18.809 1.00 93.94 230 ASP A N 1
ATOM 1742 C CA . ASP A 1 230 ? -13.542 0.475 20.023 1.00 93.94 230 ASP A CA 1
ATOM 1743 C C . ASP A 1 230 ? -14.414 -0.020 21.203 1.00 93.94 230 ASP A C 1
ATOM 1745 O O . ASP A 1 230 ? -15.298 0.719 21.655 1.00 93.94 230 ASP A O 1
ATOM 1749 N N . PRO A 1 231 ? -14.231 -1.264 21.690 1.00 94.56 231 PRO A N 1
ATOM 1750 C CA . PRO A 1 231 ? -13.306 -2.278 21.181 1.00 94.56 231 PRO A CA 1
ATOM 1751 C C . PRO A 1 231 ? -13.829 -2.948 19.898 1.00 94.56 231 PRO A C 1
ATOM 1753 O O . PRO A 1 231 ? -15.021 -3.235 19.776 1.00 94.56 231 PRO A O 1
ATOM 1756 N N . ALA A 1 232 ? -12.935 -3.280 18.967 1.00 97.56 232 ALA A N 1
ATOM 1757 C CA . ALA A 1 232 ? -13.292 -3.962 17.724 1.00 97.56 232 ALA A CA 1
ATOM 1758 C C . ALA A 1 232 ? -13.357 -5.488 17.908 1.00 97.56 232 ALA A C 1
ATOM 1760 O O . ALA A 1 232 ? -12.528 -6.100 18.593 1.00 97.56 232 ALA A O 1
ATOM 1761 N N . SER A 1 233 ? -14.330 -6.133 17.261 1.00 97.56 233 SER A N 1
ATOM 1762 C CA . SER A 1 233 ? -14.442 -7.597 17.191 1.00 97.56 233 SER A CA 1
ATOM 1763 C C . SER A 1 233 ? -14.898 -8.031 15.802 1.00 97.56 233 SER A C 1
ATOM 1765 O O . SER A 1 233 ? -15.740 -7.386 15.190 1.00 97.56 233 SER A O 1
ATOM 1767 N N . PHE A 1 234 ? -14.374 -9.149 15.305 1.00 98.19 234 PHE A N 1
ATOM 1768 C CA . PHE A 1 234 ? -14.713 -9.660 13.982 1.00 98.19 234 PHE A CA 1
ATOM 1769 C C . PHE A 1 234 ? -14.682 -11.186 13.948 1.00 98.19 234 PHE A C 1
ATOM 1771 O O . PHE A 1 234 ? -13.769 -11.822 14.475 1.00 98.19 234 PHE A O 1
ATOM 1778 N N . ALA A 1 235 ? -15.667 -11.782 13.285 1.00 97.94 235 ALA A N 1
ATOM 1779 C CA . ALA A 1 235 ? -15.738 -13.217 13.055 1.00 97.94 235 ALA A CA 1
ATOM 1780 C C . ALA A 1 235 ? -16.111 -13.473 11.593 1.00 97.94 235 ALA A C 1
ATOM 1782 O O . ALA A 1 235 ? -17.275 -13.347 11.214 1.00 97.94 235 ALA A O 1
ATOM 1783 N N . GLY A 1 236 ? -15.109 -13.795 10.781 1.00 97.12 236 GLY A N 1
ATOM 1784 C CA . GLY A 1 236 ? -15.269 -14.232 9.401 1.00 97.12 236 GLY A CA 1
ATOM 1785 C C . GLY A 1 236 ? -14.559 -15.557 9.144 1.00 97.12 236 GLY A C 1
ATOM 1786 O O . GLY A 1 236 ? -14.066 -16.205 10.072 1.00 97.12 236 GLY A O 1
ATOM 1787 N N . ASP A 1 237 ? -14.524 -15.951 7.876 1.00 97.00 237 ASP A N 1
ATOM 1788 C CA . ASP A 1 237 ? -13.962 -17.236 7.454 1.00 97.00 237 ASP A CA 1
ATOM 1789 C C . ASP A 1 237 ? -12.429 -17.187 7.341 1.00 97.00 237 ASP A C 1
ATOM 1791 O O . ASP A 1 237 ? -11.764 -18.217 7.433 1.00 97.00 237 ASP A O 1
ATOM 1795 N N . TYR A 1 238 ? -11.861 -15.992 7.164 1.00 96.38 238 TYR A N 1
ATOM 1796 C CA . TYR A 1 238 ? -10.434 -15.750 6.933 1.00 96.38 238 TYR A CA 1
ATOM 1797 C C . TYR A 1 238 ? -9.767 -14.917 8.023 1.00 96.38 238 TYR A C 1
ATOM 1799 O O . TYR A 1 238 ? -8.544 -14.943 8.163 1.00 96.38 238 TYR A O 1
ATOM 1807 N N . ALA A 1 239 ? -10.547 -14.151 8.780 1.00 96.50 239 ALA A N 1
ATOM 1808 C CA . ALA A 1 239 ? -10.071 -13.349 9.891 1.00 96.50 239 ALA A CA 1
ATOM 1809 C C . ALA A 1 239 ? -11.013 -13.475 11.086 1.00 96.50 239 ALA A C 1
ATOM 1811 O O . ALA A 1 239 ? -12.235 -13.394 10.965 1.00 96.50 239 ALA A O 1
ATOM 1812 N N . LYS A 1 240 ? -10.429 -13.627 12.273 1.00 97.69 240 LYS A N 1
ATOM 1813 C CA . LYS A 1 240 ? -11.178 -13.692 13.523 1.00 97.69 240 LYS A CA 1
ATOM 1814 C C . LYS A 1 240 ? -10.383 -13.054 14.650 1.00 97.69 240 LYS A C 1
ATOM 1816 O O . LYS A 1 240 ? -9.229 -13.411 14.870 1.00 97.69 240 LYS A O 1
ATOM 1821 N N . PHE A 1 241 ? -11.008 -12.133 15.368 1.00 97.38 241 PHE A N 1
ATOM 1822 C CA . PHE A 1 241 ? -10.465 -11.513 16.572 1.00 97.38 241 PHE A CA 1
ATOM 1823 C C . PHE A 1 241 ? -11.606 -10.970 17.432 1.00 97.38 241 PHE A C 1
ATOM 1825 O O . PHE A 1 241 ? -12.718 -10.751 16.958 1.00 97.38 241 PHE A O 1
ATOM 1832 N N . SER A 1 242 ? -11.342 -10.741 18.709 1.00 97.31 242 SER A N 1
ATOM 1833 C CA . SER A 1 242 ? -12.343 -10.224 19.637 1.00 97.31 242 SER A CA 1
ATOM 1834 C C . SER A 1 242 ? -11.699 -9.277 20.625 1.00 97.31 242 SER A C 1
ATOM 1836 O O . SER A 1 242 ? -10.651 -9.611 21.178 1.00 97.31 242 SER A O 1
ATOM 1838 N N . ASN A 1 243 ? -12.381 -8.169 20.896 1.00 95.31 243 ASN A N 1
ATOM 1839 C CA . ASN A 1 243 ? -12.034 -7.215 21.939 1.00 95.31 243 ASN A CA 1
ATOM 1840 C C . ASN A 1 243 ? -10.612 -6.629 21.786 1.00 95.31 243 ASN A C 1
ATOM 1842 O O . ASN A 1 243 ? -9.792 -6.746 22.698 1.00 95.31 243 ASN A O 1
ATOM 1846 N N . VAL A 1 244 ? -10.312 -6.044 20.619 1.00 92.44 244 VAL A N 1
ATOM 1847 C CA . VAL A 1 244 ? -9.002 -5.433 20.297 1.00 92.44 244 VAL A CA 1
ATOM 1848 C C . VAL A 1 244 ? -9.108 -3.912 20.099 1.00 92.44 244 VAL A C 1
ATOM 1850 O O . VAL A 1 244 ? -10.171 -3.426 19.713 1.00 92.44 244 VAL A O 1
ATOM 1853 N N . SER A 1 245 ? -8.010 -3.180 20.343 1.00 83.12 245 SER A N 1
ATOM 1854 C CA . SER A 1 245 ? -7.860 -1.719 20.164 1.00 83.12 245 SER A CA 1
ATOM 1855 C C . SER A 1 245 ? -6.514 -1.358 19.531 1.00 83.12 245 SER A C 1
ATOM 1857 O O . SER A 1 245 ? -5.556 -2.156 19.650 1.00 83.12 245 SER A O 1
#

Nearest PDB structures (foldseek):
  8cbb-assembly1_A  TM=8.470E-01  e=5.318E-10  Enhygromyxa salina
  8cbb-assembly2_D  TM=8.588E-01  e=7.686E-10  Enhygromyxa salina
  8cbb-assembly2_C  TM=8.584E-01  e=1.045E-09  Enhygromyxa salina
  8k74-assembly1_A  TM=7.533E-01  e=1.217E-08  Klebsiella sp. PCX
  4uwm-assembly1_B  TM=7.915E-01  e=1.254E-07  Pseudomonas putida

Solvent-accessible surface area (backbone atoms only — not comparable to full-atom values): 15533 Å² total; per-residue (Å²): 123,89,66,62,68,60,64,57,55,70,81,59,76,82,74,92,81,89,86,88,84,87,87,80,89,82,91,85,87,84,89,85,82,92,83,84,83,86,79,82,83,86,83,88,78,89,82,91,71,102,72,77,86,74,79,76,71,79,77,64,79,66,79,68,54,95,90,35,84,60,64,82,55,89,80,53,63,51,72,57,61,46,42,65,93,49,52,42,75,69,48,49,47,51,51,54,43,49,38,44,76,72,64,34,48,31,40,29,38,49,59,53,90,59,58,59,88,75,74,87,53,59,30,89,90,39,96,87,23,62,59,87,68,65,86,53,64,59,55,53,48,39,68,65,50,48,46,51,48,28,76,61,50,85,73,45,29,41,30,32,55,37,36,38,48,55,81,47,62,46,71,60,47,41,50,53,51,53,50,37,20,62,66,35,73,51,32,59,42,85,35,79,34,53,72,69,55,53,61,42,35,63,74,72,66,43,73,63,67,93,45,25,62,64,49,29,58,50,37,54,50,49,34,49,39,68,68,76,41,84,66,16,64,46,84,59,97,88,51,73,52,68,75,42,128

Foldseek 3Di:
DVPLVVLLVLVPPPDPDDDDDDDDDDDDDDDDDDDDDDDDDDDDDDDDDPPCPPPPDFPRLDDDDPPRPCVPDDAAEDEQCQDDPCVDLVNSLVVLVVCVVVRHQAYEYEADPWQDLDFPFFCPPDPVSDDPPNPDGHGDHRLVSLLSSLQRDAGHAYEYPAPQLQLDDLLVVLVSQSVSCVSNVNRYHHHYDLDGTQVRCVVSVTPHSVCSVVSSVQSVVVSCQVSPDQQGFDDDPRDGDPRHD

pLDDT: mean 75.83, std 28.43, range [21.16, 98.56]

Sequence (245 aa):
MARYCAIIGVLLAGREAFIGARRSSGKEAAQHSASRPFRQCRCAGQMHSETDELCWRPISGAAPGPGDPRGDRMDFGFSIPHRGPLANPADQKRLAQTGERLGYAALTVSDHIVIPRDIGSKYPYSETGDFPGSRSGEALEMIALLAFLCGVTEMARLITSVMVLPHRNPVLAAKQLATADLLSGGRVTVGCGVGWMREEFEAVGLPPFDERGRVADEYLRVFKAVWTEDPASFAGDYAKFSNVS

Secondary structure (DSSP, 8-state):
-TTSHHHHHHHHTT---S------------------PPPP---------S-TT--PPP--SSPPPTT-TTTTSPP-EEE---BSTT-SHHHHHHHHHHHHHTT--EEEE---S---SS--SPPTTSSS---GGGG---B--HHHHHHHHHHH-SSSEEEEEEEEGGGS-HHHHHHHHHHHHHHHTS-EEEEEE--S-HHHHHHHTPSPGGGHHHHHHHHHHHHHHHHH-SSEEEE-SS-EEEEE-

Radius of gyration: 22.71 Å; Cα contacts (8 Å, |Δi|>4): 293; chains: 1; bounding box: 58×63×59 Å

Mean predicted aligned error: 13.51 Å